Protein AF-A0A6I3XQL4-F1 (afdb_monomer)

Solvent-accessible surface area (backbone atoms only — not comparable to full-atom values): 12623 Å² total; per-residue (Å²): 139,87,77,83,81,76,50,84,69,64,62,73,63,59,61,72,74,50,86,82,56,72,42,80,50,68,71,31,51,49,59,88,90,66,66,39,72,20,31,38,37,39,41,63,82,77,85,83,82,81,72,62,58,40,99,85,70,44,75,46,82,49,71,68,51,50,53,52,56,51,61,72,69,52,60,50,77,43,81,37,59,60,90,55,63,87,55,52,68,69,54,52,48,55,60,58,61,47,51,61,57,54,56,47,53,56,48,36,41,39,28,63,90,84,42,67,28,52,63,74,63,75,70,86,48,67,69,60,48,52,52,51,51,50,51,50,49,53,51,51,53,52,33,38,40,46,13,41,12,38,44,71,70,68,57,77,66,73,71,72,94,55,100,75,50,61,72,83,61,52,52,52,57,46,19,53,50,49,72,73,39,90,85,52,80,82,78,46,73,67,28,48,52,47,19,51,52,52,53,52,48,56,56,47,57,64,66,74,74,109

pLDDT: mean 78.61, std 14.63, range [26.39, 94.81]

InterPro domains:
  IPR002559 Transposase IS4-like domain [PF01609] (55-138)
  IPR012337 Ribonuclease H-like superfamily [SSF53098] (31-207)

Secondary structure (DSSP, 8-state):
----------HHHHHHT--SS-EEEEEEEE-SSSPEEEEEEEE-PPP-----B-TTSSBP--HHHHHHHHHHHSPEEEEE-GGGTTS-HHHHHHHHHTHHHHHHHHHHHH-SSSS--GGGG----HHHHHHHHHHHHHHHHHHHHHHHHHHHTT-----SSSTT------HHHHHHHHHH-TTPPPPPHHHHHHHHHHHHHHHHHHHS--

Organism: NCBI:txid321982

Nearest PDB structures (foldseek):
  3luq-assembly2_A  TM=5.206E-01  e=2.396E+00  Geobacter sulfurreducens PCA
  8isj-assembly1_A  TM=2.003E-01  e=3.289E-01  Arabidopsis thaliana

Foldseek 3Di:
DDDPDQDDDDVVVVQVPPLDAWDWDAWYFDDDPDTDIWTKIKAFDDDPPDADADPVRHGDPDPVRVVVVVVNRRIDIDTHHVVCVVPDSVLVVVVVVCVVVVVVLVVQCCDDPQHVVLVVVPDPDPVVNVVSVVVRVVVQVVLQLQLQLQVVVVQADADDPDPPRHRPDDSNSSSSCLVVDPPGDDRDPVSSVVSVVVVVVVVVVNVPVD

Mean predicted aligned error: 11.12 Å

Structure (mmCIF, N/CA/C/O backbone):
data_AF-A0A6I3XQL4-F1
#
_entry.id   AF-A0A6I3XQL4-F1
#
loop_
_atom_site.group_PDB
_atom_site.id
_atom_site.type_symbol
_atom_site.label_atom_id
_atom_site.label_alt_id
_atom_site.label_comp_id
_atom_site.label_asym_id
_atom_site.label_entity_id
_atom_site.label_seq_id
_atom_site.pdbx_PDB_ins_code
_atom_site.Cartn_x
_atom_site.Cartn_y
_atom_site.Cartn_z
_atom_site.occupancy
_atom_site.B_iso_or_equiv
_atom_site.auth_seq_id
_atom_site.auth_comp_id
_atom_site.auth_asym_id
_atom_site.auth_atom_id
_atom_site.pdbx_PDB_model_num
ATOM 1 N N . MET A 1 1 ? -39.502 11.498 22.143 1.00 26.39 1 MET A N 1
ATOM 2 C CA . MET A 1 1 ? -39.232 10.050 21.986 1.00 26.39 1 MET A CA 1
ATOM 3 C C . MET A 1 1 ? -37.928 9.722 22.713 1.00 26.39 1 MET A C 1
ATOM 5 O O . MET A 1 1 ? -36.878 10.010 22.152 1.00 26.39 1 MET A O 1
ATOM 9 N N . PRO A 1 2 ? -37.935 9.278 23.983 1.00 34.62 2 PRO A N 1
ATOM 10 C CA . PRO A 1 2 ? -36.707 9.263 24.769 1.00 34.62 2 PRO A CA 1
ATOM 11 C C . PRO A 1 2 ? -35.922 7.941 24.655 1.00 34.62 2 PRO A C 1
ATOM 13 O O . PRO A 1 2 ? -36.487 6.851 24.684 1.00 34.62 2 PRO A O 1
ATOM 16 N N . THR A 1 3 ? -34.591 8.079 24.688 1.00 38.50 3 THR A N 1
ATOM 17 C CA . THR A 1 3 ? -33.630 7.211 25.404 1.00 38.50 3 THR A CA 1
ATOM 18 C C . THR A 1 3 ? -33.238 5.835 24.837 1.00 38.50 3 THR A C 1
ATOM 20 O O . THR A 1 3 ? -33.538 4.809 25.439 1.00 38.50 3 THR A O 1
ATOM 23 N N . GLU A 1 4 ? -32.343 5.799 23.841 1.00 39.41 4 GLU A N 1
ATOM 24 C CA . GLU A 1 4 ? -31.222 4.843 23.922 1.00 39.41 4 GLU A CA 1
ATOM 25 C C . GLU A 1 4 ? -30.095 5.509 24.723 1.00 39.41 4 GLU A C 1
ATOM 27 O O . GLU A 1 4 ? -29.518 6.514 24.311 1.00 39.41 4 GLU A O 1
ATOM 32 N N . ARG A 1 5 ? -29.821 4.998 25.930 1.00 40.06 5 ARG A N 1
ATOM 33 C CA . ARG A 1 5 ? -28.790 5.541 26.827 1.00 40.06 5 ARG A CA 1
ATOM 34 C C . ARG A 1 5 ? -27.411 5.478 26.164 1.00 40.06 5 ARG A C 1
ATOM 36 O O . ARG A 1 5 ? -26.782 4.421 26.150 1.00 40.06 5 ARG A O 1
ATOM 43 N N . GLN A 1 6 ? -26.912 6.637 25.748 1.00 47.16 6 GLN A N 1
ATOM 44 C CA . GLN A 1 6 ? -25.507 6.897 25.450 1.00 47.16 6 GLN A CA 1
ATOM 45 C C . GLN A 1 6 ? -24.668 6.554 26.696 1.00 47.16 6 GLN A C 1
ATOM 47 O O . GLN A 1 6 ? -24.677 7.269 27.699 1.00 47.16 6 GLN A O 1
ATOM 52 N N . ARG A 1 7 ? -24.004 5.394 26.700 1.00 51.56 7 ARG A N 1
ATOM 53 C CA . ARG A 1 7 ? -23.194 4.915 27.833 1.00 51.56 7 ARG A CA 1
ATOM 54 C C . ARG A 1 7 ? -21.751 4.713 27.400 1.00 51.56 7 ARG A C 1
ATOM 56 O O . ARG A 1 7 ? -21.477 4.039 26.412 1.00 51.56 7 ARG A O 1
ATOM 63 N N . LEU A 1 8 ? -20.822 5.186 28.227 1.00 51.84 8 LEU A N 1
ATOM 64 C CA . LEU A 1 8 ? -19.444 4.702 28.223 1.00 51.84 8 LEU A CA 1
ATOM 65 C C . LEU A 1 8 ? -19.451 3.226 28.643 1.00 51.84 8 LEU A C 1
ATOM 67 O O . LEU A 1 8 ? -19.652 2.895 29.813 1.00 51.84 8 LEU A O 1
ATOM 71 N N . VAL A 1 9 ? -19.256 2.322 27.685 1.00 59.62 9 VAL A N 1
ATOM 72 C CA . VAL A 1 9 ? -19.200 0.880 27.947 1.00 59.62 9 VAL A CA 1
ATOM 73 C C . VAL A 1 9 ? -17.747 0.418 27.978 1.00 59.62 9 VAL A C 1
ATOM 75 O O . VAL A 1 9 ? -16.938 0.765 27.121 1.00 59.62 9 VAL A O 1
ATOM 78 N N . ARG A 1 10 ? -17.396 -0.403 28.976 1.00 59.16 10 ARG A N 1
ATOM 79 C CA . ARG A 1 10 ? -16.076 -1.043 29.043 1.00 59.16 10 ARG A CA 1
ATOM 80 C C . ARG A 1 10 ? -15.955 -2.018 27.867 1.00 59.16 10 ARG A C 1
ATOM 82 O O . ARG A 1 10 ? -16.672 -3.017 27.843 1.00 59.16 10 ARG A O 1
ATOM 89 N N . LEU A 1 11 ? -15.043 -1.749 26.929 1.00 58.53 11 LEU A N 1
ATOM 90 C CA . LEU A 1 11 ? -14.886 -2.506 25.674 1.00 58.53 11 LEU A CA 1
ATOM 91 C C . LEU A 1 11 ? -14.766 -4.025 25.898 1.00 58.53 11 LEU A C 1
ATOM 93 O O . LEU A 1 11 ? -15.355 -4.809 25.161 1.00 58.53 11 LEU A O 1
ATOM 97 N N . GLN A 1 12 ? -14.112 -4.445 26.987 1.00 57.00 12 GLN A N 1
ATOM 98 C CA . GLN A 1 12 ? -14.004 -5.856 27.386 1.00 57.00 12 GLN A CA 1
ATOM 99 C C . GLN A 1 12 ? -15.367 -6.559 27.545 1.00 57.00 12 GLN A C 1
ATOM 101 O O . GLN A 1 12 ? -15.493 -7.726 27.187 1.00 57.00 12 GLN A O 1
ATOM 106 N N . LYS A 1 13 ? -16.409 -5.866 28.028 1.00 56.41 13 LYS A N 1
ATOM 107 C CA . LYS A 1 13 ? -17.756 -6.449 28.184 1.00 56.41 13 LYS A CA 1
ATOM 108 C C . LYS A 1 13 ? -18.491 -6.613 26.847 1.00 56.41 13 LYS A C 1
ATOM 110 O O . LYS A 1 13 ? -19.305 -7.522 26.723 1.00 56.41 13 LYS A O 1
ATOM 115 N N . LEU A 1 14 ? -18.208 -5.756 25.861 1.00 57.75 14 LEU A N 1
ATOM 116 C CA . LEU A 1 14 ? -18.804 -5.821 24.518 1.00 57.75 14 LEU A CA 1
ATOM 117 C C . LEU A 1 14 ? -18.232 -6.989 23.709 1.00 57.75 14 LEU A C 1
ATOM 119 O O . LEU A 1 14 ? -18.986 -7.739 23.092 1.00 57.75 14 LEU A O 1
ATOM 123 N N . VAL A 1 15 ? -16.912 -7.188 23.772 1.00 56.44 15 VAL A N 1
ATOM 124 C CA . VAL A 1 15 ? -16.225 -8.264 23.037 1.00 56.44 15 VAL A CA 1
ATOM 125 C C . VAL A 1 15 ? -16.648 -9.656 23.524 1.00 56.44 15 VAL A C 1
ATOM 127 O O . VAL A 1 15 ? -16.827 -10.559 22.710 1.00 56.44 15 VAL A O 1
ATOM 130 N N . LEU A 1 16 ? -16.897 -9.828 24.828 1.00 52.69 16 LEU A N 1
ATOM 131 C CA . LEU A 1 16 ? -17.291 -11.122 25.401 1.00 52.69 16 LEU A CA 1
ATOM 132 C C . LEU A 1 16 ? -18.705 -11.586 25.003 1.00 52.69 16 LEU A C 1
ATOM 134 O O . LEU A 1 16 ? -18.987 -12.781 25.031 1.00 52.69 16 LEU A O 1
ATOM 138 N N . LYS A 1 17 ? -19.598 -10.667 24.612 1.00 51.50 17 LYS A N 1
ATOM 139 C CA . LYS A 1 17 ? -21.027 -10.964 24.391 1.00 51.50 17 LYS A CA 1
ATOM 140 C C . LYS A 1 17 ? -21.377 -11.375 22.954 1.00 51.50 17 LYS A C 1
ATOM 142 O O . LYS A 1 17 ? -22.486 -11.835 22.710 1.00 51.50 17 LYS A O 1
ATOM 147 N N . SER A 1 18 ? -20.470 -11.206 21.989 1.00 51.44 18 SER A N 1
ATOM 148 C CA . SER A 1 18 ? -20.759 -11.362 20.549 1.00 51.44 18 SER A CA 1
ATOM 149 C C . SER A 1 18 ? -19.721 -12.225 19.823 1.00 51.44 18 SER A C 1
ATOM 151 O O . SER A 1 18 ? -19.207 -11.876 18.766 1.00 51.44 18 SER A O 1
ATOM 153 N N . TYR A 1 19 ? -19.417 -13.402 20.372 1.00 52.50 19 TYR A N 1
ATOM 154 C CA . TYR A 1 19 ? -18.396 -14.310 19.827 1.00 52.50 19 TYR A CA 1
ATOM 155 C C . TYR A 1 19 ? -18.757 -15.017 18.505 1.00 52.50 19 TYR A C 1
ATOM 157 O O . TYR A 1 19 ? -17.910 -15.743 17.975 1.00 52.50 19 TYR A O 1
ATOM 165 N N . ARG A 1 20 ? -19.983 -14.857 17.980 1.00 50.88 20 ARG A N 1
ATOM 166 C CA . ARG A 1 20 ? -20.510 -15.719 16.903 1.00 50.88 20 ARG A CA 1
ATOM 167 C C . ARG A 1 20 ? -20.807 -15.035 15.561 1.00 50.88 20 ARG A C 1
ATOM 169 O O . ARG A 1 20 ? -20.868 -15.750 14.566 1.00 50.88 20 ARG A O 1
ATOM 176 N N . LYS A 1 21 ? -20.967 -13.706 15.478 1.00 54.91 21 LYS A N 1
ATOM 177 C CA . LYS A 1 21 ? -21.271 -13.019 14.202 1.00 54.91 21 LYS A CA 1
ATOM 178 C C . LYS A 1 21 ? -20.968 -11.519 14.269 1.00 54.91 21 LYS A C 1
ATOM 180 O O . LYS A 1 21 ? -20.949 -10.961 15.363 1.00 54.91 21 LYS A O 1
ATOM 185 N N . SER A 1 22 ? -20.748 -10.889 13.111 1.00 58.25 22 SER A N 1
ATOM 186 C CA . SER A 1 22 ? -20.598 -9.435 12.986 1.00 58.25 22 SER A CA 1
ATOM 187 C C . SER A 1 22 ? -21.779 -8.726 13.646 1.00 58.25 22 SER A C 1
ATOM 189 O O . SER A 1 22 ? -22.929 -8.983 13.287 1.00 58.25 22 SER A O 1
ATOM 191 N N . ALA A 1 23 ? -21.496 -7.859 14.612 1.00 62.94 23 ALA A N 1
ATOM 192 C CA . ALA A 1 23 ? -22.508 -7.147 15.379 1.00 62.94 23 ALA A CA 1
ATOM 193 C C . ALA A 1 23 ? -22.299 -5.642 15.218 1.00 62.94 23 ALA A C 1
ATOM 195 O O . ALA A 1 23 ? -21.184 -5.127 15.343 1.00 62.94 23 ALA A O 1
ATOM 196 N N . ARG A 1 24 ? -23.391 -4.942 14.915 1.00 59.81 24 ARG A N 1
ATOM 197 C CA . ARG A 1 24 ? -23.442 -3.483 14.949 1.00 59.81 24 ARG A CA 1
ATOM 198 C C . ARG A 1 24 ? -23.898 -3.094 16.336 1.00 59.81 24 ARG A C 1
ATOM 200 O O . ARG A 1 24 ? -24.959 -3.531 16.773 1.00 59.81 24 ARG A O 1
ATOM 207 N N . PHE A 1 25 ? -23.103 -2.280 17.001 1.00 64.12 25 PHE A N 1
ATOM 208 C CA . PHE A 1 25 ? -23.555 -1.595 18.192 1.00 64.12 25 PHE A CA 1
ATOM 209 C C . PHE A 1 25 ? -23.948 -0.160 17.793 1.00 64.12 25 PHE A C 1
ATOM 211 O O . PHE A 1 25 ? -23.498 0.330 16.753 1.00 64.12 25 PHE A O 1
ATOM 218 N N . GLY A 1 26 ? -24.836 0.470 18.568 1.00 69.56 26 GLY A N 1
ATOM 219 C CA . GLY A 1 26 ? -25.320 1.835 18.333 1.00 69.56 26 GLY A CA 1
ATOM 220 C C . GLY A 1 26 ? -24.235 2.918 18.446 1.00 69.56 26 GLY A C 1
ATOM 221 O O . GLY A 1 26 ? -23.050 2.674 18.209 1.00 69.56 26 GLY A O 1
ATOM 222 N N . LEU A 1 27 ? -24.644 4.136 18.799 1.00 70.44 27 LEU A N 1
ATOM 223 C CA . LEU A 1 27 ? -23.728 5.254 19.041 1.00 70.44 27 LEU A CA 1
ATOM 224 C C . LEU A 1 27 ? -23.094 5.149 20.437 1.00 70.44 27 LEU A C 1
ATOM 226 O O . LEU A 1 27 ? -23.772 4.861 21.426 1.00 70.44 27 LEU A O 1
ATOM 230 N N . PHE A 1 28 ? -21.786 5.384 20.512 1.00 76.44 28 PHE A N 1
ATOM 231 C CA . PHE A 1 28 ? -20.986 5.370 21.735 1.00 76.44 28 PHE A CA 1
ATOM 232 C C . PHE A 1 28 ? -20.076 6.588 21.795 1.00 76.44 28 PHE A C 1
ATOM 234 O O . PHE A 1 28 ? -19.676 7.130 20.773 1.00 76.44 28 PHE A O 1
ATOM 241 N N . PHE A 1 29 ? -19.656 6.934 23.009 1.00 74.12 29 PHE A N 1
ATOM 242 C CA . PHE A 1 29 ? -18.579 7.889 23.216 1.00 74.12 29 PHE A CA 1
ATOM 243 C C . PHE A 1 29 ? -17.227 7.176 23.266 1.00 74.12 29 PHE A C 1
ATOM 245 O O . PHE A 1 29 ? -16.990 6.287 24.096 1.00 74.12 29 PHE A O 1
ATOM 252 N N . HIS A 1 30 ? -16.328 7.583 22.378 1.00 65.19 30 HIS A N 1
ATOM 253 C CA . HIS A 1 30 ? -14.913 7.260 22.421 1.00 65.19 30 HIS A CA 1
ATOM 254 C C . HIS A 1 30 ? -14.231 8.288 23.333 1.00 65.19 30 HIS A C 1
ATOM 256 O O . HIS A 1 30 ? -14.268 9.472 23.032 1.00 65.19 30 HIS A O 1
ATOM 262 N N . VAL A 1 31 ? -13.593 7.833 24.420 1.00 71.62 31 VAL A N 1
ATOM 263 C CA . VAL A 1 31 ? -12.875 8.650 25.431 1.00 71.62 31 VAL A CA 1
ATOM 264 C C . VAL A 1 31 ? -13.772 9.282 26.516 1.00 71.62 31 VAL A C 1
ATOM 266 O O . VAL A 1 31 ? -14.898 9.694 26.274 1.00 71.62 31 VAL A O 1
ATOM 269 N N . ARG A 1 32 ? -13.270 9.295 27.766 1.00 72.69 32 ARG A N 1
ATOM 270 C CA . ARG A 1 32 ? -13.986 9.820 28.949 1.00 72.69 32 ARG A CA 1
ATOM 271 C C . ARG A 1 32 ? -13.862 11.335 29.122 1.00 72.69 32 ARG A C 1
ATOM 273 O O . ARG A 1 32 ? -14.805 11.953 29.588 1.00 72.69 32 ARG A O 1
ATOM 280 N N . SER A 1 33 ? -12.690 11.894 28.827 1.00 73.88 33 SER A N 1
ATOM 281 C CA . SER A 1 33 ? -12.365 13.307 29.058 1.00 73.88 33 SER A CA 1
ATOM 282 C C . SER A 1 33 ? -12.843 14.227 27.934 1.00 73.88 33 SER A C 1
ATOM 284 O O . SER A 1 33 ? -13.267 15.339 28.213 1.00 73.88 33 SER A O 1
ATOM 286 N N . ASN A 1 34 ? -12.794 13.760 26.685 1.00 76.12 34 ASN A N 1
ATOM 287 C CA . ASN A 1 34 ? -13.323 14.455 25.515 1.00 76.12 34 ASN A CA 1
ATOM 288 C C . ASN A 1 34 ? -14.140 13.456 24.680 1.00 76.12 34 ASN A C 1
ATOM 290 O O . ASN A 1 34 ? -13.553 12.741 23.864 1.00 76.12 34 ASN A O 1
ATOM 294 N N . PRO A 1 35 ? -15.443 13.302 24.965 1.00 79.06 35 PRO A N 1
ATOM 295 C CA . PRO A 1 35 ? -16.265 12.281 24.337 1.00 79.06 35 PRO A CA 1
ATOM 296 C C . PRO A 1 35 ? -16.448 12.582 22.849 1.00 79.06 35 PRO A C 1
ATOM 298 O O . PRO A 1 35 ? -17.044 13.585 22.472 1.00 79.06 35 PRO A O 1
ATOM 301 N N . VAL A 1 36 ? -15.945 11.684 22.005 1.00 81.88 36 VAL A N 1
ATOM 302 C CA . VAL A 1 36 ? -16.155 11.733 20.555 1.00 81.88 36 VAL A CA 1
ATOM 303 C C . VAL A 1 36 ? -17.204 10.700 20.182 1.00 81.88 36 VAL A C 1
ATOM 305 O O . VAL A 1 36 ? -17.038 9.516 20.486 1.00 81.88 36 VAL A O 1
ATOM 308 N N . ASP A 1 37 ? -18.268 11.133 19.511 1.00 82.81 37 ASP A N 1
ATOM 309 C CA . ASP A 1 37 ? -19.284 10.225 18.990 1.00 82.81 37 ASP A CA 1
ATOM 310 C C . ASP A 1 37 ? -18.673 9.253 17.985 1.00 82.81 37 ASP A C 1
ATOM 312 O O . ASP A 1 37 ? -18.008 9.641 17.022 1.00 82.81 37 ASP A O 1
ATOM 316 N N . CYS A 1 38 ? -18.904 7.964 18.199 1.00 85.25 38 CYS A N 1
ATOM 317 C CA . CYS A 1 38 ? -18.492 6.924 17.280 1.00 85.25 38 CYS A CA 1
ATOM 318 C C . CYS A 1 38 ? -19.499 5.780 17.250 1.00 85.25 38 CYS A C 1
ATOM 320 O O . CYS A 1 38 ? -20.190 5.463 18.218 1.00 85.25 38 CYS A O 1
ATOM 322 N N . ARG A 1 39 ? -19.559 5.110 16.108 1.00 84.31 39 ARG A N 1
ATOM 323 C CA . ARG A 1 39 ? -20.276 3.852 15.957 1.00 84.31 39 ARG A CA 1
ATOM 324 C C . ARG A 1 39 ? -19.304 2.702 16.173 1.00 84.31 39 ARG A C 1
ATOM 326 O O . ARG A 1 39 ? -18.202 2.713 15.625 1.00 84.31 39 ARG A O 1
ATOM 333 N N . LEU A 1 40 ? -19.717 1.691 16.935 1.00 86.06 40 LEU A N 1
ATOM 334 C CA . LEU A 1 40 ? -18.898 0.503 17.169 1.00 86.06 40 LEU A CA 1
ATOM 335 C C . LEU A 1 40 ? -19.322 -0.653 16.256 1.00 86.06 40 LEU A C 1
ATOM 337 O O . LEU A 1 40 ? -20.478 -1.083 16.249 1.00 86.06 40 LEU A O 1
ATOM 341 N N . VAL A 1 41 ? -18.358 -1.193 15.514 1.00 85.06 41 VAL A N 1
ATOM 342 C CA . VAL A 1 41 ? -18.537 -2.368 14.653 1.00 85.06 41 VAL A CA 1
ATOM 343 C C . VAL A 1 41 ? -17.646 -3.491 15.160 1.00 85.06 41 VAL A C 1
ATOM 345 O O . VAL A 1 41 ? -16.431 -3.325 15.255 1.00 85.06 41 VAL A O 1
ATOM 348 N N . LEU A 1 42 ? -18.240 -4.640 15.483 1.00 85.25 42 LEU A N 1
ATOM 349 C CA . LEU A 1 42 ? -17.501 -5.840 15.865 1.00 85.25 42 LEU A CA 1
ATOM 350 C C . LEU A 1 42 ? -17.508 -6.846 14.723 1.00 85.25 42 LEU A C 1
ATOM 352 O O . LEU A 1 42 ? -18.564 -7.200 14.197 1.00 85.25 42 LEU A O 1
ATOM 356 N N . TYR A 1 43 ? -16.325 -7.346 14.391 1.00 83.88 43 TYR A N 1
ATOM 357 C CA . TYR A 1 43 ? -16.112 -8.337 13.352 1.00 83.88 43 TYR A CA 1
ATOM 358 C C . TYR A 1 43 ? -15.208 -9.459 13.837 1.00 83.88 43 TYR A C 1
ATOM 360 O O . TYR A 1 43 ? -14.172 -9.221 14.452 1.00 83.88 43 TYR A O 1
ATOM 368 N N . LYS A 1 44 ? -15.557 -10.696 13.494 1.00 83.69 44 LYS A N 1
ATOM 369 C CA . LYS A 1 44 ? -14.678 -11.846 13.679 1.00 83.69 44 LYS A CA 1
ATOM 370 C C . LYS A 1 44 ? -14.585 -12.615 12.374 1.00 83.69 44 LYS A C 1
ATOM 372 O O . LYS A 1 44 ? -15.576 -13.176 11.910 1.00 83.69 44 LYS A O 1
ATOM 377 N N . SER A 1 45 ? -13.389 -12.642 11.794 1.00 78.81 45 SER A N 1
ATOM 378 C CA . SER A 1 45 ? -13.146 -13.424 10.585 1.00 78.81 45 SER A CA 1
ATOM 379 C C . SER A 1 45 ? -13.194 -14.928 10.876 1.00 78.81 45 SER A C 1
ATOM 381 O O . SER A 1 45 ? -12.900 -15.376 11.989 1.00 78.81 45 SER A O 1
ATOM 383 N N . LYS A 1 46 ? -13.574 -15.721 9.869 1.00 82.94 46 LYS A N 1
ATOM 384 C CA . LYS A 1 46 ? -13.449 -17.181 9.939 1.00 82.94 46 LYS A CA 1
ATOM 385 C C . LYS A 1 46 ? -11.967 -17.557 9.991 1.00 82.94 46 LYS A C 1
ATOM 387 O O . LYS A 1 46 ? -11.147 -16.946 9.305 1.00 82.94 46 LYS A O 1
ATOM 392 N N . SER A 1 47 ? -11.635 -18.586 10.771 1.00 80.75 47 SER A N 1
ATOM 393 C CA . SER A 1 47 ? -10.275 -19.128 10.786 1.00 80.75 47 SER A CA 1
ATOM 394 C C . SER A 1 47 ? -9.881 -19.580 9.380 1.00 80.75 47 SER A C 1
ATOM 396 O O . SER A 1 47 ? -10.624 -20.311 8.730 1.00 80.75 47 SER A O 1
ATOM 398 N N . LYS A 1 48 ? -8.704 -19.147 8.918 1.00 80.56 48 LYS A N 1
ATOM 399 C CA . LYS A 1 48 ? -8.138 -19.545 7.619 1.00 80.56 48 LYS A CA 1
ATOM 400 C C . LYS A 1 48 ? -7.283 -20.818 7.703 1.00 80.56 48 LYS A C 1
ATOM 402 O O . LYS A 1 48 ? -6.647 -21.165 6.717 1.00 80.56 48 LYS A O 1
ATOM 407 N N . GLY A 1 49 ? -7.187 -21.453 8.878 1.00 83.38 49 GLY A N 1
ATOM 408 C CA . GLY A 1 49 ? -6.385 -22.669 9.091 1.00 83.38 49 GLY A CA 1
ATOM 409 C C . GLY A 1 49 ? -4.875 -22.500 8.872 1.00 83.38 49 GLY A C 1
ATOM 410 O O . GLY A 1 49 ? -4.157 -23.480 8.716 1.00 83.38 49 GLY A O 1
ATOM 411 N N . ARG A 1 50 ? -4.372 -21.260 8.820 1.00 83.56 50 ARG A N 1
ATOM 412 C CA . ARG A 1 50 ? -2.954 -20.978 8.565 1.00 83.56 50 ARG A CA 1
ATOM 413 C C . ARG A 1 50 ? -2.151 -21.159 9.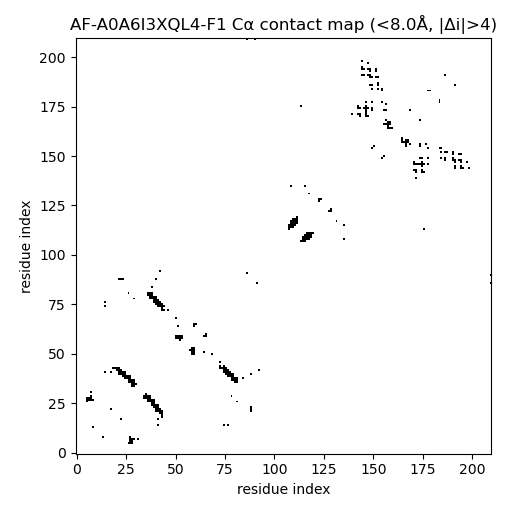847 1.00 83.56 50 ARG A C 1
ATOM 415 O O . ARG A 1 50 ? -2.409 -20.474 10.834 1.00 83.56 50 ARG A O 1
ATOM 422 N N . HIS A 1 51 ? -1.130 -22.004 9.792 1.00 84.12 51 HIS A N 1
ATOM 423 C CA . HIS A 1 51 ? -0.197 -22.218 10.892 1.00 84.12 51 HIS A CA 1
ATOM 424 C C . HIS A 1 51 ? 1.240 -22.035 10.413 1.00 84.12 51 HIS A C 1
ATOM 426 O O . HIS A 1 51 ? 1.601 -22.440 9.312 1.00 84.12 51 HIS A O 1
ATOM 432 N N . CYS A 1 52 ? 2.067 -21.407 11.248 1.00 85.12 52 CYS A N 1
ATOM 433 C CA . CYS A 1 52 ? 3.507 -21.386 11.030 1.00 85.12 52 CYS A CA 1
ATOM 434 C C . CYS A 1 52 ? 4.052 -22.769 11.395 1.00 85.12 52 CYS A C 1
ATOM 436 O O . CYS A 1 52 ? 3.943 -23.170 12.556 1.00 85.12 52 CYS A O 1
ATOM 438 N N . LEU A 1 53 ? 4.589 -23.494 10.416 1.00 89.88 53 LEU A N 1
ATOM 439 C CA . LEU A 1 53 ? 5.168 -24.821 10.611 1.00 89.88 53 LEU A CA 1
ATOM 440 C C . LEU A 1 53 ? 6.696 -24.734 10.710 1.00 89.88 53 LEU A C 1
ATOM 442 O O . LEU A 1 53 ? 7.329 -23.873 10.099 1.00 89.88 53 LEU A O 1
ATOM 446 N N . THR A 1 54 ? 7.291 -25.622 11.498 1.00 90.12 54 THR A N 1
ATOM 447 C CA . THR A 1 54 ? 8.737 -25.855 11.538 1.00 90.12 54 THR A CA 1
ATOM 448 C C . THR A 1 54 ? 9.178 -26.643 10.304 1.00 90.12 54 THR A C 1
ATOM 450 O O . THR A 1 54 ? 8.356 -27.198 9.578 1.00 90.12 54 THR A O 1
ATOM 453 N N . LYS A 1 55 ? 10.496 -26.768 10.088 1.00 88.25 55 LYS A N 1
ATOM 454 C CA . LYS A 1 55 ? 11.048 -27.635 9.029 1.00 88.25 55 LYS A CA 1
ATOM 455 C C . LYS A 1 55 ? 10.583 -29.097 9.141 1.00 88.25 55 LYS A C 1
ATOM 457 O O . LYS A 1 55 ? 10.514 -29.785 8.137 1.00 88.25 55 LYS A O 1
ATOM 462 N N . SER A 1 56 ? 10.235 -29.546 10.349 1.00 89.38 56 SER A N 1
ATOM 463 C CA . SER A 1 56 ? 9.674 -30.872 10.633 1.00 89.38 56 SER A CA 1
ATOM 464 C C . SER A 1 56 ? 8.147 -30.963 10.469 1.00 89.38 56 SER A C 1
ATOM 466 O O . SER A 1 56 ? 7.551 -31.959 10.867 1.00 89.38 56 SER A O 1
ATOM 468 N N . GLY A 1 57 ? 7.491 -29.922 9.941 1.00 88.00 57 GLY A N 1
ATOM 469 C CA . GLY A 1 57 ? 6.042 -29.896 9.708 1.00 88.00 57 GLY A CA 1
ATOM 470 C C . GLY A 1 57 ? 5.188 -29.670 10.959 1.00 88.00 57 GLY A C 1
ATOM 471 O O . GLY A 1 57 ? 3.964 -29.690 10.873 1.00 88.00 57 GLY A O 1
ATOM 472 N N . GLN A 1 58 ? 5.800 -29.427 12.120 1.00 90.50 58 GLN A N 1
ATOM 473 C CA . GLN A 1 58 ? 5.087 -29.235 13.386 1.00 90.50 58 GLN A CA 1
ATOM 474 C C . GLN A 1 58 ? 4.746 -27.757 13.627 1.00 90.50 58 GLN A C 1
ATOM 476 O O . GLN A 1 58 ? 5.492 -26.879 13.192 1.00 90.50 58 GLN A O 1
ATOM 481 N N . PRO A 1 59 ? 3.668 -27.421 14.358 1.00 88.44 59 PRO A N 1
ATOM 482 C CA . PRO A 1 59 ? 3.348 -26.030 14.671 1.00 88.44 59 PRO A CA 1
ATOM 483 C C . PRO A 1 59 ? 4.463 -25.337 15.469 1.00 88.44 59 PRO A C 1
ATOM 485 O O . PRO A 1 59 ? 4.866 -25.791 16.543 1.00 88.44 59 PRO A O 1
ATOM 488 N N . ALA A 1 60 ? 4.932 -24.188 14.984 1.00 90.88 60 ALA A N 1
ATOM 489 C CA . ALA A 1 60 ? 5.996 -23.422 15.619 1.00 90.88 60 ALA A CA 1
ATOM 490 C C . ALA A 1 60 ? 5.576 -22.925 17.014 1.00 90.88 60 ALA A C 1
ATOM 492 O O . ALA A 1 60 ? 4.606 -22.177 17.169 1.00 90.88 60 ALA A O 1
ATOM 493 N N . ARG A 1 61 ? 6.351 -23.296 18.043 1.00 90.69 61 ARG A N 1
ATOM 494 C CA . ARG A 1 61 ? 6.058 -23.001 19.462 1.00 90.69 61 ARG A CA 1
ATOM 495 C C . ARG A 1 61 ? 6.674 -21.698 19.979 1.00 90.69 61 ARG A C 1
ATOM 497 O O . ARG A 1 61 ? 6.437 -21.347 21.135 1.00 90.69 61 ARG A O 1
ATOM 504 N N . ALA A 1 62 ? 7.427 -20.982 19.142 1.00 92.50 62 ALA A N 1
ATOM 505 C CA . ALA A 1 62 ? 8.067 -19.720 19.501 1.00 92.50 62 ALA A CA 1
ATOM 506 C C . ALA A 1 62 ? 7.051 -18.690 20.029 1.00 92.50 62 ALA A C 1
ATOM 508 O O . ALA A 1 62 ? 5.918 -18.607 19.546 1.00 92.50 62 ALA A O 1
ATOM 509 N N . ARG A 1 63 ? 7.472 -17.855 20.989 1.00 92.38 63 ARG A N 1
ATOM 510 C CA . ARG A 1 63 ? 6.612 -16.830 21.611 1.00 92.38 63 ARG A CA 1
ATOM 511 C C . ARG A 1 63 ? 5.964 -15.908 20.574 1.00 92.38 63 ARG A C 1
ATOM 513 O O . ARG A 1 63 ? 4.766 -15.653 20.655 1.00 92.38 63 ARG A O 1
ATOM 520 N N . HIS A 1 64 ? 6.731 -15.455 19.580 1.00 90.06 64 HIS A N 1
ATOM 521 C CA . HIS A 1 64 ? 6.218 -14.613 18.495 1.00 90.06 64 HIS A CA 1
ATOM 522 C C . HIS A 1 64 ? 5.166 -15.329 17.636 1.00 90.06 64 HIS A C 1
ATOM 524 O O . HIS A 1 64 ? 4.152 -14.718 17.311 1.00 90.06 64 HIS A O 1
ATOM 530 N N . SER A 1 65 ? 5.356 -16.622 17.342 1.00 88.75 65 SER A N 1
ATOM 531 C CA . SER A 1 65 ? 4.379 -17.445 16.607 1.00 88.75 65 SER A CA 1
ATOM 532 C C . SER A 1 65 ? 3.052 -17.530 17.364 1.00 88.75 65 SER A C 1
ATOM 534 O O . SER A 1 65 ? 2.003 -17.180 16.824 1.00 88.75 65 SER A O 1
ATOM 536 N N . LYS A 1 66 ? 3.103 -17.886 18.656 1.00 89.50 66 LYS A N 1
ATOM 537 C CA . LYS A 1 66 ? 1.910 -17.964 19.515 1.00 89.50 66 LYS A CA 1
ATOM 538 C C . LYS A 1 66 ? 1.194 -16.617 19.636 1.00 89.50 66 LYS A C 1
ATOM 540 O O . LYS A 1 66 ? -0.021 -16.564 19.470 1.00 89.50 66 LYS A O 1
ATOM 545 N N . LYS A 1 67 ? 1.940 -15.531 19.879 1.00 88.56 67 LYS A N 1
ATOM 546 C CA . LYS A 1 67 ? 1.382 -14.171 19.972 1.00 88.56 67 LYS A CA 1
ATOM 547 C C . LYS A 1 67 ? 0.680 -13.767 18.675 1.00 88.56 67 LYS A C 1
ATOM 549 O O . LYS A 1 67 ? -0.434 -13.262 18.725 1.00 88.56 67 LYS A O 1
ATOM 554 N N . ASN A 1 68 ? 1.313 -14.006 17.526 1.00 86.25 68 ASN A N 1
ATOM 555 C CA . ASN A 1 68 ? 0.727 -13.661 16.234 1.00 86.25 68 ASN A CA 1
ATOM 556 C C . ASN A 1 68 ? -0.517 -14.513 15.941 1.00 86.25 68 ASN A C 1
ATOM 558 O O . ASN A 1 68 ? -1.535 -13.980 15.520 1.00 86.25 68 ASN A O 1
ATOM 562 N N . SER A 1 69 ? -0.475 -15.816 16.240 1.00 85.38 69 SER A N 1
ATOM 563 C CA . SER A 1 69 ? -1.636 -16.700 16.096 1.00 85.38 69 SER A CA 1
ATOM 564 C C . SER A 1 69 ? -2.822 -16.243 16.947 1.00 85.38 69 SER A C 1
ATOM 566 O O . SER A 1 69 ? -3.946 -16.266 16.456 1.00 85.38 69 SER A O 1
ATOM 568 N N . ALA A 1 70 ? -2.590 -15.828 18.196 1.00 84.19 70 ALA A N 1
ATOM 569 C CA . ALA A 1 70 ? -3.647 -15.302 19.056 1.00 84.19 70 ALA A CA 1
ATOM 570 C C . ALA A 1 70 ? -4.239 -14.007 18.478 1.00 84.19 70 ALA A C 1
ATOM 572 O O . ALA A 1 70 ? -5.449 -13.932 18.281 1.00 84.19 70 ALA A O 1
ATOM 573 N N . ALA A 1 71 ? -3.386 -13.051 18.093 1.00 82.69 71 ALA A N 1
ATOM 574 C CA . ALA A 1 71 ? -3.807 -11.768 17.529 1.00 82.69 71 ALA A CA 1
ATOM 575 C C . ALA A 1 71 ? -4.630 -11.904 16.232 1.00 82.69 71 ALA A C 1
ATOM 577 O O . ALA A 1 71 ? -5.535 -11.114 15.988 1.00 82.69 71 ALA A O 1
ATOM 578 N N . GLN A 1 72 ? -4.357 -12.914 15.398 1.00 80.62 72 GLN A N 1
ATOM 579 C CA . GLN A 1 72 ? -5.148 -13.176 14.183 1.00 80.62 72 GLN A CA 1
ATOM 580 C C . GLN A 1 72 ? -6.537 -13.771 14.476 1.00 80.62 72 GLN A C 1
ATOM 582 O O . GLN A 1 72 ? -7.431 -13.688 13.635 1.00 80.62 72 GLN A O 1
ATOM 587 N N . CYS A 1 73 ? -6.723 -14.375 15.652 1.00 78.25 73 CYS A N 1
ATOM 588 C CA . CYS A 1 73 ? -7.996 -14.946 16.096 1.00 78.25 73 CYS A CA 1
ATOM 589 C C . CYS A 1 73 ? -8.852 -13.954 16.901 1.00 78.25 73 CYS A C 1
ATOM 591 O O . CYS A 1 73 ? -10.032 -14.229 17.157 1.00 78.25 73 CYS A O 1
ATOM 593 N N . GLU A 1 74 ? -8.269 -12.829 17.320 1.00 82.81 74 GLU A N 1
ATOM 594 C CA . GLU A 1 74 ? -8.963 -11.777 18.055 1.00 82.81 74 GLU A CA 1
ATOM 595 C C . GLU A 1 74 ? -9.979 -11.059 17.149 1.00 82.81 74 GLU A C 1
ATOM 597 O O . GLU A 1 74 ? -9.679 -10.745 15.992 1.00 82.81 74 GLU A O 1
ATOM 602 N N . PRO A 1 75 ? -11.206 -10.805 17.638 1.00 84.69 75 PRO A N 1
ATOM 603 C CA . PRO A 1 75 ? -12.183 -10.037 16.884 1.00 84.69 75 PRO A CA 1
ATOM 604 C C . PRO A 1 75 ? -11.741 -8.573 16.770 1.00 84.69 75 PRO A C 1
ATOM 606 O O . PRO A 1 75 ? -11.179 -7.996 17.701 1.00 84.69 75 PRO A O 1
ATOM 609 N N . TRP A 1 76 ? -12.040 -7.947 15.638 1.00 86.25 76 TRP A N 1
ATOM 610 C CA . TRP A 1 76 ? -11.846 -6.517 15.443 1.00 86.25 76 TRP A CA 1
ATOM 611 C C . TRP A 1 76 ? -13.024 -5.762 16.040 1.00 86.25 76 TRP A C 1
ATOM 613 O O . TRP A 1 76 ? -14.169 -6.021 15.680 1.00 86.25 76 TRP A O 1
ATOM 623 N N . LEU A 1 77 ? -12.737 -4.812 16.927 1.00 87.44 77 LEU A N 1
ATOM 624 C CA . LEU A 1 77 ? -13.700 -3.824 17.396 1.00 87.44 77 LEU A CA 1
ATOM 625 C C . LEU A 1 77 ? -13.279 -2.463 16.850 1.00 87.44 77 LEU A C 1
ATOM 627 O O . LEU A 1 77 ? -12.269 -1.904 17.276 1.00 87.44 77 LEU A O 1
ATOM 631 N N . LEU A 1 78 ? -14.034 -1.965 15.878 1.00 87.38 78 LEU A N 1
ATOM 632 C CA . LEU A 1 78 ? -13.744 -0.727 15.167 1.00 87.38 78 LEU A CA 1
ATOM 633 C C . LEU A 1 78 ? -14.629 0.389 15.709 1.00 87.38 78 LEU A C 1
ATOM 635 O O . LEU A 1 78 ? -15.847 0.227 15.785 1.00 87.38 78 LEU A O 1
ATOM 639 N N . ALA A 1 79 ? -14.010 1.512 16.066 1.00 88.62 79 ALA A N 1
ATOM 640 C CA . ALA A 1 79 ? -14.698 2.772 16.301 1.00 88.62 79 ALA A CA 1
ATOM 641 C C . ALA A 1 79 ? -14.689 3.572 15.000 1.00 88.62 79 ALA A C 1
ATOM 643 O O . ALA A 1 79 ? -13.629 3.821 14.429 1.00 88.62 79 ALA A O 1
ATOM 644 N N . VAL A 1 80 ? -15.875 3.922 14.519 1.00 88.19 80 VAL A N 1
ATOM 645 C CA . VAL A 1 80 ? -16.080 4.505 13.194 1.00 88.19 80 VAL A CA 1
ATOM 646 C C . VAL A 1 80 ? -16.777 5.849 13.345 1.00 88.19 80 VAL A C 1
ATOM 648 O O . VAL A 1 80 ? -17.662 5.994 14.189 1.00 88.19 80 VAL A O 1
ATOM 651 N N . SER A 1 81 ? -16.382 6.824 12.526 1.00 88.12 81 SER A N 1
ATOM 652 C CA . SER A 1 81 ? -17.028 8.138 12.488 1.00 88.12 81 SER A CA 1
ATOM 653 C C . SER A 1 81 ? -18.537 8.010 12.214 1.00 88.12 81 SER A C 1
ATOM 655 O O . SER A 1 81 ? -18.923 7.211 11.352 1.00 88.12 81 SER A O 1
ATOM 657 N N . PRO A 1 82 ? -19.396 8.813 12.871 1.00 83.06 82 PRO A N 1
ATOM 658 C CA . PRO A 1 82 ? -20.828 8.868 12.581 1.00 83.06 82 PRO A CA 1
ATOM 659 C C . PRO A 1 82 ? -21.142 9.218 11.120 1.00 83.06 82 PRO A C 1
ATOM 661 O O . PRO A 1 82 ? -22.159 8.774 10.599 1.00 83.06 82 PRO A O 1
ATOM 664 N N . ALA A 1 83 ? -20.249 9.929 10.420 1.00 84.31 83 ALA A N 1
ATOM 665 C CA . ALA A 1 83 ? -20.415 10.249 8.997 1.00 84.31 83 ALA A CA 1
ATOM 666 C C . ALA A 1 83 ? -20.478 8.998 8.093 1.00 84.31 83 ALA A C 1
ATOM 668 O O . ALA A 1 83 ? -21.069 9.026 7.017 1.00 84.31 83 ALA A O 1
ATOM 669 N N . LEU A 1 84 ? -19.918 7.874 8.553 1.00 82.69 84 LEU A N 1
ATOM 670 C CA . LEU A 1 84 ? -19.951 6.582 7.863 1.00 82.69 84 LEU A CA 1
ATOM 671 C C . LEU A 1 84 ? -21.131 5.710 8.332 1.00 82.69 84 LEU A C 1
ATOM 673 O O . LEU A 1 84 ? -21.131 4.496 8.131 1.00 82.69 84 LEU A O 1
ATOM 677 N N . ALA A 1 85 ? -22.145 6.293 8.987 1.00 76.31 85 ALA A N 1
ATOM 678 C CA . ALA A 1 85 ? -23.304 5.555 9.493 1.00 76.31 85 ALA A CA 1
ATOM 679 C C . ALA A 1 85 ? -24.106 4.852 8.386 1.00 76.31 85 ALA A C 1
ATOM 681 O O . ALA A 1 85 ? -24.674 3.786 8.623 1.00 76.31 85 ALA A O 1
ATOM 682 N N . GLN A 1 86 ? -24.105 5.422 7.186 1.00 81.56 86 GLN A N 1
ATOM 683 C CA . GLN A 1 86 ? -24.765 4.878 6.003 1.00 81.56 86 GLN A CA 1
ATOM 684 C C . GLN A 1 86 ? -24.085 3.616 5.446 1.00 81.56 86 GLN A C 1
ATOM 686 O O . GLN A 1 86 ? -24.766 2.763 4.881 1.00 81.56 86 GLN A O 1
ATOM 691 N N . LEU A 1 87 ? -22.791 3.411 5.722 1.00 83.12 87 LEU A N 1
ATOM 692 C CA . LEU A 1 87 ? -22.088 2.195 5.315 1.00 83.12 87 LEU A CA 1
ATOM 693 C C . LEU A 1 87 ? -22.514 0.981 6.146 1.00 83.12 87 LEU A C 1
ATOM 695 O O . LEU A 1 87 ? -22.764 1.042 7.369 1.00 83.12 87 LEU A O 1
ATOM 699 N N . ARG A 1 88 ? -22.543 -0.181 5.490 1.00 84.25 88 ARG A N 1
ATOM 700 C CA . ARG A 1 88 ? -22.760 -1.444 6.188 1.00 84.25 88 ARG A CA 1
ATOM 701 C C . ARG A 1 88 ? -21.503 -1.818 6.965 1.00 84.25 88 ARG A C 1
ATOM 703 O O . ARG A 1 88 ? -20.385 -1.433 6.648 1.00 84.25 88 ARG A O 1
ATOM 710 N N . ALA A 1 89 ? -21.698 -2.632 8.001 1.00 81.50 89 ALA A N 1
ATOM 711 C CA . ALA A 1 89 ? -20.584 -3.193 8.764 1.00 81.50 89 ALA A CA 1
ATOM 712 C C . ALA A 1 89 ? -19.578 -3.920 7.855 1.00 81.50 89 ALA A C 1
ATOM 714 O O . ALA A 1 89 ? -18.381 -3.760 8.049 1.00 81.50 89 ALA A O 1
ATOM 715 N N . ASP A 1 90 ? -20.064 -4.674 6.865 1.00 82.75 90 ASP A N 1
ATOM 716 C CA . ASP A 1 90 ? -19.224 -5.427 5.928 1.00 82.75 90 ASP A CA 1
ATOM 717 C C . ASP A 1 90 ? -18.328 -4.499 5.087 1.00 82.75 90 ASP A C 1
ATOM 719 O O . ASP A 1 90 ? -17.135 -4.770 4.957 1.00 82.75 90 ASP A O 1
ATOM 723 N N . ASP A 1 91 ? -18.858 -3.365 4.619 1.00 85.06 91 ASP A N 1
ATOM 724 C CA . ASP A 1 91 ? -18.120 -2.377 3.815 1.00 85.06 91 ASP A CA 1
ATOM 725 C C . ASP A 1 91 ? -17.049 -1.675 4.660 1.00 85.06 91 ASP A C 1
ATOM 727 O O . ASP A 1 91 ? -15.889 -1.570 4.264 1.00 85.06 91 ASP A O 1
ATOM 731 N N . ILE A 1 92 ? -17.394 -1.306 5.899 1.00 87.19 92 ILE A N 1
ATOM 732 C CA . ILE A 1 92 ? -16.442 -0.767 6.883 1.00 87.19 92 ILE A CA 1
ATOM 733 C C . ILE A 1 92 ? -15.298 -1.760 7.132 1.00 87.19 92 ILE A C 1
ATOM 735 O O . ILE A 1 92 ? -14.128 -1.374 7.182 1.00 87.19 92 ILE A O 1
ATOM 739 N N . ILE A 1 93 ? -15.621 -3.047 7.296 1.00 85.81 93 ILE A N 1
ATOM 740 C CA . ILE A 1 93 ? -14.620 -4.100 7.501 1.00 85.81 93 ILE A CA 1
ATOM 741 C C . ILE A 1 93 ? -13.749 -4.253 6.253 1.00 85.81 93 ILE A C 1
ATOM 743 O O . ILE A 1 93 ? -12.538 -4.426 6.394 1.00 85.81 93 ILE A O 1
ATOM 747 N N . LYS A 1 94 ? -14.330 -4.168 5.050 1.00 85.00 94 LYS A N 1
ATOM 748 C CA . LYS A 1 94 ? -13.602 -4.229 3.775 1.00 85.00 94 LYS A CA 1
ATOM 749 C C . LYS A 1 94 ? -12.603 -3.078 3.660 1.00 85.00 94 LYS A C 1
ATOM 751 O O . LYS A 1 94 ? -11.422 -3.347 3.442 1.00 85.00 94 LYS A O 1
ATOM 756 N N . ILE A 1 95 ? -13.025 -1.844 3.936 1.00 86.31 95 ILE A N 1
ATOM 757 C CA . ILE A 1 95 ? -12.139 -0.668 3.981 1.00 86.31 95 ILE A CA 1
ATOM 758 C C . ILE A 1 95 ? -11.023 -0.880 5.013 1.00 86.31 95 ILE A C 1
ATOM 760 O O . ILE A 1 95 ? -9.837 -0.782 4.692 1.00 86.31 95 ILE A O 1
ATOM 764 N N . TYR A 1 96 ? -11.375 -1.255 6.248 1.00 88.06 96 TYR A N 1
ATOM 765 C CA . TYR A 1 96 ? -10.389 -1.453 7.314 1.00 88.06 96 TYR A CA 1
ATOM 766 C C . TYR A 1 96 ? -9.422 -2.615 7.033 1.00 88.06 96 TYR A C 1
ATOM 768 O O . TYR A 1 96 ? -8.266 -2.585 7.463 1.00 88.06 96 TYR A O 1
ATOM 776 N N . SER A 1 97 ? -9.855 -3.633 6.282 1.00 83.25 97 SER A N 1
ATOM 777 C CA . SER A 1 97 ? -9.005 -4.768 5.906 1.00 83.25 97 SER A CA 1
ATOM 778 C C . SER A 1 97 ? -7.791 -4.348 5.064 1.00 83.25 97 SER A C 1
ATOM 780 O O . SER A 1 97 ? -6.745 -4.997 5.148 1.00 83.25 97 SER A O 1
ATOM 782 N N . GLY A 1 98 ? -7.880 -3.212 4.359 1.00 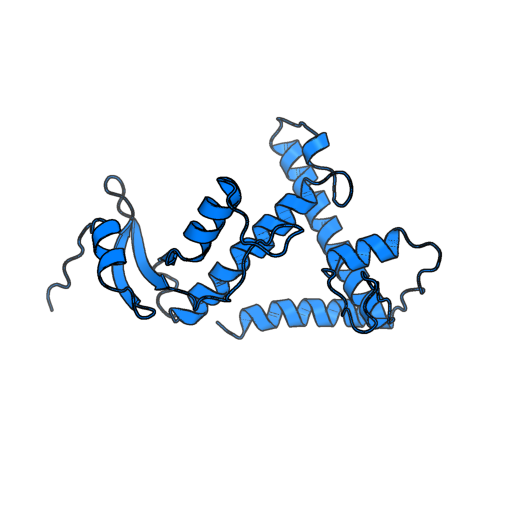81.25 98 GLY A N 1
ATOM 783 C CA . GLY A 1 98 ? -6.778 -2.603 3.609 1.00 81.25 98 GLY A CA 1
ATOM 784 C C . GLY A 1 98 ? -5.621 -2.082 4.475 1.00 81.25 98 GLY A C 1
ATOM 785 O O . GLY A 1 98 ? -4.528 -1.857 3.955 1.00 81.25 98 GLY A O 1
ATOM 786 N N . ARG A 1 99 ? -5.790 -1.962 5.804 1.00 84.12 99 ARG A N 1
ATOM 787 C CA . ARG A 1 99 ? -4.733 -1.517 6.740 1.00 84.12 99 ARG A CA 1
ATOM 788 C C . ARG A 1 99 ? -3.412 -2.265 6.548 1.00 84.12 99 ARG A C 1
ATOM 790 O O . ARG A 1 99 ? -2.348 -1.655 6.587 1.00 84.12 99 ARG A O 1
ATOM 797 N N . MET A 1 100 ? -3.476 -3.583 6.349 1.00 81.00 100 MET A N 1
ATOM 798 C CA . MET A 1 100 ? -2.274 -4.409 6.210 1.00 81.00 100 MET A CA 1
ATOM 799 C C . MET A 1 100 ? -1.466 -4.034 4.962 1.00 81.00 100 MET A C 1
ATOM 801 O O . MET A 1 100 ? -0.239 -4.028 5.014 1.00 81.00 100 MET A O 1
ATOM 805 N N . GLN A 1 101 ? -2.141 -3.687 3.862 1.00 80.31 101 GLN A N 1
ATOM 806 C CA . GLN A 1 101 ? -1.482 -3.251 2.633 1.00 80.31 101 GLN A CA 1
ATOM 807 C C . GLN A 1 101 ? -0.748 -1.925 2.856 1.00 80.31 101 GLN A C 1
ATOM 809 O O . GLN A 1 101 ? 0.403 -1.793 2.459 1.00 80.31 101 GLN A O 1
ATOM 814 N N . ILE A 1 102 ? -1.362 -0.984 3.578 1.00 80.44 102 ILE A N 1
ATOM 815 C CA . ILE A 1 102 ? -0.729 0.292 3.943 1.00 80.44 102 ILE A CA 1
ATOM 816 C C . ILE A 1 102 ? 0.530 0.055 4.797 1.00 80.44 102 ILE A C 1
ATOM 818 O O . ILE A 1 102 ? 1.593 0.613 4.519 1.00 80.44 102 ILE A O 1
ATOM 822 N N . GLU A 1 103 ? 0.445 -0.805 5.817 1.00 84.25 103 GLU A N 1
ATOM 823 C CA . GLU A 1 103 ? 1.595 -1.158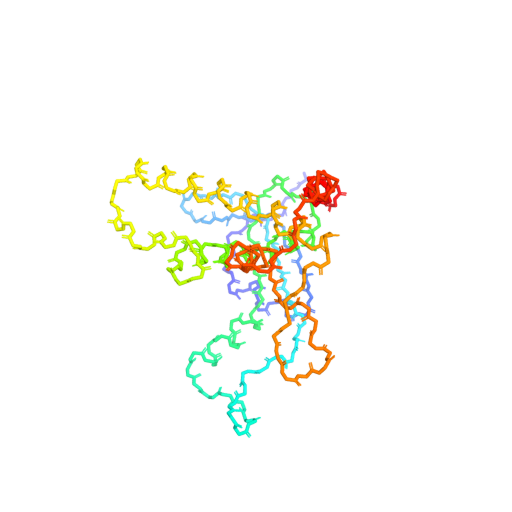 6.662 1.00 84.25 103 GLU A CA 1
ATOM 824 C C . GLU A 1 103 ? 2.726 -1.833 5.869 1.00 84.25 103 GLU A C 1
ATOM 826 O O . GLU A 1 103 ? 3.906 -1.592 6.150 1.00 84.25 103 GLU A O 1
ATOM 831 N N . GLN A 1 104 ? 2.383 -2.667 4.884 1.00 79.69 104 GLN A N 1
ATOM 832 C CA . GLN A 1 104 ? 3.345 -3.281 3.967 1.00 79.69 104 GLN A CA 1
ATOM 833 C C . GLN A 1 104 ? 4.020 -2.225 3.087 1.00 79.69 104 GLN A C 1
ATOM 835 O O . GLN A 1 104 ? 5.247 -2.161 3.091 1.00 79.69 104 GLN A O 1
ATOM 840 N N . THR A 1 105 ? 3.263 -1.317 2.465 1.00 80.69 105 THR A N 1
ATOM 841 C CA . THR A 1 105 ? 3.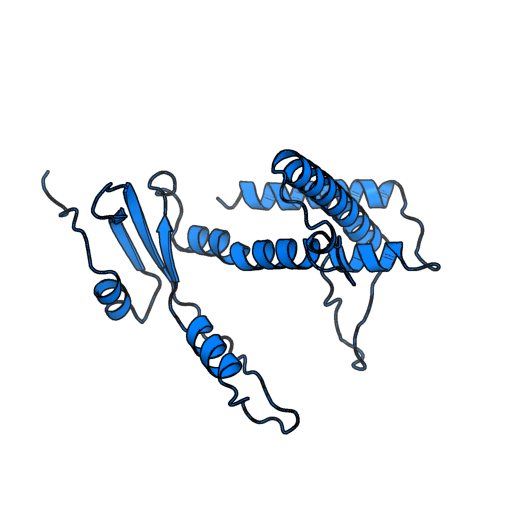823 -0.216 1.663 1.00 80.69 105 THR A CA 1
ATOM 842 C C . THR A 1 105 ? 4.802 0.637 2.474 1.00 80.69 105 THR A C 1
ATOM 844 O O . THR A 1 105 ? 5.907 0.927 2.017 1.00 80.69 105 THR A O 1
ATOM 847 N N . PHE A 1 106 ? 4.467 0.988 3.722 1.00 81.44 106 PHE A N 1
ATOM 848 C CA . PHE A 1 106 ? 5.396 1.720 4.593 1.00 81.44 106 PHE A CA 1
ATOM 849 C C . PHE A 1 106 ? 6.641 0.911 4.972 1.00 81.44 106 PHE A C 1
ATOM 851 O O . PHE A 1 106 ? 7.711 1.488 5.193 1.00 81.44 106 PHE A O 1
ATOM 858 N N . ARG A 1 107 ? 6.518 -0.413 5.103 1.00 82.62 107 ARG A N 1
ATOM 859 C CA . ARG A 1 107 ? 7.660 -1.294 5.372 1.00 82.62 107 ARG A CA 1
ATOM 860 C C . ARG A 1 107 ? 8.596 -1.346 4.174 1.00 82.62 107 ARG A C 1
ATOM 862 O O . ARG A 1 107 ? 9.804 -1.239 4.380 1.00 82.62 107 ARG A O 1
ATOM 869 N N . ASP A 1 108 ? 8.046 -1.456 2.974 1.00 81.38 108 ASP A N 1
ATOM 870 C CA . ASP A 1 108 ? 8.811 -1.497 1.731 1.00 81.38 108 ASP A CA 1
ATOM 871 C C . ASP A 1 108 ? 9.493 -0.153 1.478 1.00 81.38 108 ASP A C 1
ATOM 873 O O . ASP A 1 108 ? 10.697 -0.118 1.249 1.00 81.38 108 ASP A O 1
ATOM 877 N N . LEU A 1 109 ? 8.806 0.970 1.703 1.00 82.75 109 LEU A N 1
ATOM 878 C CA . LEU A 1 109 ? 9.413 2.304 1.637 1.00 82.75 109 LEU A CA 1
ATOM 879 C C . LEU A 1 109 ? 10.650 2.438 2.550 1.00 82.75 109 LEU A C 1
ATOM 881 O O . LEU A 1 109 ? 11.654 3.053 2.189 1.00 82.75 109 LEU A O 1
ATOM 885 N N . LYS A 1 110 ? 10.600 1.831 3.741 1.00 81.25 110 LYS A N 1
ATOM 886 C CA . LYS A 1 110 ? 11.709 1.826 4.710 1.00 81.25 110 LYS A CA 1
ATOM 887 C C . LYS A 1 110 ? 12.789 0.791 4.395 1.00 81.25 110 LYS A C 1
ATOM 889 O O . LYS A 1 110 ? 13.884 0.897 4.952 1.00 81.25 110 LYS A O 1
ATOM 894 N N . ASN A 1 111 ? 12.488 -0.221 3.586 1.00 82.56 111 ASN A N 1
ATOM 895 C CA . ASN A 1 111 ? 13.406 -1.305 3.273 1.00 82.56 111 ASN A CA 1
ATOM 896 C C . ASN A 1 111 ? 14.497 -0.809 2.324 1.00 82.56 111 ASN A C 1
ATOM 898 O O . ASN A 1 111 ? 14.225 -0.128 1.345 1.00 82.56 111 ASN A O 1
ATOM 902 N N . ALA A 1 112 ? 15.741 -1.152 2.628 1.00 80.06 112 ALA A N 1
ATOM 903 C CA . ALA A 1 112 ? 16.897 -0.704 1.868 1.00 80.06 112 ALA A CA 1
ATOM 904 C C . ALA A 1 112 ? 17.272 -1.618 0.711 1.00 80.06 112 ALA A C 1
ATOM 906 O O . ALA A 1 112 ? 17.811 -1.147 -0.277 1.00 80.06 112 ALA A O 1
ATOM 907 N N . LYS A 1 113 ? 17.008 -2.921 0.848 1.00 76.88 113 LYS A N 1
ATOM 908 C CA . LYS A 1 113 ? 17.414 -3.913 -0.155 1.00 76.88 113 LYS A CA 1
ATOM 909 C C . LYS A 1 113 ? 16.431 -4.002 -1.315 1.00 76.88 113 LYS A C 1
ATOM 911 O O . LYS A 1 113 ? 16.841 -4.211 -2.441 1.00 76.88 113 LYS A O 1
ATOM 916 N N . TRP A 1 114 ? 15.143 -3.876 -1.010 1.00 69.19 114 TRP A N 1
ATOM 917 C CA . TRP A 1 114 ? 14.048 -4.169 -1.943 1.00 69.19 114 TRP A CA 1
ATOM 918 C C . TRP A 1 114 ? 13.030 -3.025 -2.025 1.00 69.19 114 TRP A C 1
ATOM 920 O O . TRP A 1 114 ? 11.884 -3.232 -2.411 1.00 69.19 114 TRP A O 1
ATOM 930 N N . GLY A 1 115 ? 13.418 -1.837 -1.567 1.00 78.00 115 GLY A N 1
ATOM 931 C CA . GLY A 1 115 ? 12.535 -0.694 -1.396 1.00 78.00 115 GLY A CA 1
ATOM 932 C C . GLY A 1 115 ? 13.286 0.621 -1.542 1.00 78.00 115 GLY A C 1
ATOM 933 O O . GLY A 1 115 ? 14.328 0.670 -2.183 1.00 78.00 115 GLY A O 1
ATOM 934 N N . MET A 1 116 ? 12.780 1.696 -0.939 1.00 82.25 116 MET A N 1
ATOM 935 C CA . MET A 1 116 ? 13.303 3.055 -1.178 1.00 82.25 116 MET A CA 1
ATOM 936 C C . MET A 1 116 ? 14.295 3.542 -0.117 1.00 82.25 116 MET A C 1
ATOM 938 O O . MET A 1 116 ? 14.586 4.732 -0.031 1.00 82.25 116 MET A O 1
ATOM 942 N N . ALA A 1 117 ? 14.789 2.635 0.728 1.00 85.00 117 ALA A N 1
ATOM 943 C CA . ALA A 1 117 ? 15.826 2.894 1.721 1.00 85.00 117 ALA A CA 1
ATOM 944 C C . ALA A 1 117 ? 15.561 4.090 2.653 1.00 85.00 117 ALA A C 1
ATOM 946 O O . ALA A 1 117 ? 16.507 4.611 3.239 1.00 85.00 117 ALA A O 1
ATOM 947 N N . LEU A 1 118 ? 14.301 4.487 2.889 1.00 85.44 118 LEU A N 1
ATOM 948 C CA . LEU A 1 118 ? 13.982 5.684 3.683 1.00 85.44 118 LEU A CA 1
ATOM 949 C C . LEU A 1 118 ? 14.590 5.638 5.098 1.00 85.44 118 LEU A C 1
ATOM 951 O O . LEU A 1 118 ? 14.946 6.669 5.665 1.00 85.44 118 LEU A O 1
ATOM 955 N N . ARG A 1 119 ? 14.787 4.431 5.650 1.00 82.44 119 ARG A N 1
ATOM 956 C CA . ARG A 1 119 ? 15.481 4.210 6.930 1.00 82.44 119 ARG A CA 1
ATOM 957 C C . ARG A 1 119 ? 16.914 4.771 6.949 1.00 82.44 119 ARG A C 1
ATOM 959 O O . ARG A 1 119 ? 17.374 5.175 8.010 1.00 82.44 119 ARG A O 1
ATOM 966 N N . HIS A 1 120 ? 17.595 4.826 5.805 1.00 86.19 120 HIS A N 1
ATOM 967 C CA . HIS A 1 120 ? 18.959 5.346 5.681 1.00 86.19 120 HIS A CA 1
ATOM 968 C C . HIS A 1 120 ? 19.022 6.872 5.676 1.00 86.19 120 HIS A C 1
ATOM 970 O O . HIS A 1 120 ? 20.085 7.421 5.942 1.00 86.19 120 HIS A O 1
ATOM 976 N N . SER A 1 121 ? 17.904 7.570 5.439 1.00 84.62 121 SER A N 1
ATOM 977 C CA . SER A 1 121 ? 17.921 9.032 5.454 1.00 84.62 121 SER A CA 1
ATOM 978 C C . SER A 1 121 ? 18.229 9.612 6.837 1.00 84.62 121 SER A C 1
ATOM 980 O O . SER A 1 121 ? 18.702 10.745 6.883 1.00 84.62 121 SER A O 1
ATOM 982 N N . GLN A 1 122 ? 17.888 8.900 7.925 1.00 83.31 122 GLN A N 1
ATOM 983 C CA . GLN A 1 122 ? 18.110 9.294 9.331 1.00 83.31 122 GLN A CA 1
ATOM 984 C C . GLN A 1 122 ? 17.766 10.763 9.658 1.00 83.31 122 GLN A C 1
ATOM 986 O O . GLN A 1 122 ? 18.348 11.371 10.551 1.00 83.31 122 GLN A O 1
ATOM 991 N N . THR A 1 123 ? 16.830 11.366 8.922 1.00 86.94 123 THR A N 1
ATOM 992 C CA . THR A 1 123 ? 16.546 12.794 9.054 1.00 86.94 123 THR A CA 1
ATOM 993 C C . THR A 1 123 ? 15.617 13.062 10.232 1.00 86.94 123 THR A C 1
ATOM 995 O O . THR A 1 123 ? 14.634 12.353 10.436 1.00 86.94 123 THR A O 1
ATOM 998 N N . THR A 1 124 ? 15.919 14.112 10.988 1.00 86.56 124 THR A N 1
ATOM 999 C CA . THR A 1 124 ? 15.091 14.627 12.087 1.00 86.56 124 THR A CA 1
ATOM 1000 C C . THR A 1 124 ? 14.276 15.858 11.681 1.00 86.56 124 THR A C 1
ATOM 1002 O O . THR A 1 124 ? 13.397 16.286 12.423 1.00 86.56 124 THR A O 1
ATOM 1005 N N . SER A 1 125 ? 14.530 16.422 10.492 1.00 93.50 125 SER A N 1
ATOM 1006 C CA . SER A 1 125 ? 13.797 17.579 9.970 1.00 93.50 125 SER A CA 1
ATOM 1007 C C . SER A 1 125 ? 12.475 17.145 9.342 1.00 93.50 125 SER A C 1
ATOM 1009 O O . SER A 1 125 ? 12.455 16.348 8.400 1.00 93.50 125 SER A O 1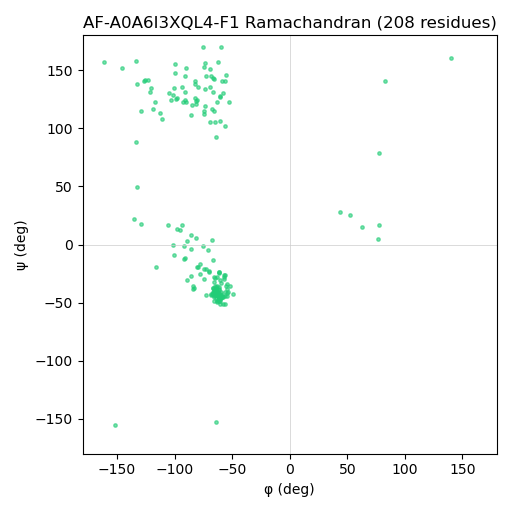
ATOM 1011 N N . LEU A 1 126 ? 11.370 17.720 9.827 1.00 92.12 126 LEU A N 1
ATOM 1012 C CA . LEU A 1 126 ? 10.024 17.455 9.310 1.00 92.12 126 LEU A CA 1
ATOM 1013 C C . LEU A 1 126 ? 9.895 17.811 7.826 1.00 92.12 126 LEU A C 1
ATOM 1015 O O . LEU A 1 126 ? 9.319 17.037 7.067 1.00 92.12 126 LEU A O 1
ATOM 1019 N N . LEU A 1 127 ? 10.477 18.936 7.397 1.00 94.81 127 LEU A N 1
ATOM 1020 C CA . LEU A 1 127 ? 10.412 19.378 6.002 1.00 94.81 127 LEU A CA 1
ATOM 1021 C C . LEU A 1 127 ? 11.144 18.402 5.074 1.00 94.81 127 LEU A C 1
ATOM 1023 O O . LEU A 1 127 ? 10.625 18.017 4.027 1.00 94.81 127 LEU A O 1
ATOM 1027 N N . ARG A 1 128 ? 12.332 17.943 5.488 1.00 92.44 128 ARG A N 1
ATOM 1028 C CA . ARG A 1 128 ? 13.104 16.960 4.720 1.00 92.44 128 ARG A CA 1
ATOM 1029 C C . ARG A 1 128 ? 12.398 15.608 4.674 1.00 92.44 128 ARG A C 1
ATOM 1031 O O . ARG A 1 128 ? 12.361 14.985 3.617 1.00 92.44 128 ARG A O 1
ATOM 1038 N N . LEU A 1 129 ? 11.813 15.166 5.787 1.00 90.62 129 LEU A N 1
ATOM 1039 C CA . LEU A 1 129 ? 11.020 13.940 5.817 1.00 90.62 129 LEU A CA 1
ATOM 1040 C C . LEU A 1 129 ? 9.805 14.040 4.885 1.00 90.62 129 LEU A C 1
ATOM 1042 O O . LEU A 1 129 ? 9.562 13.112 4.120 1.00 90.62 129 LEU A O 1
ATOM 1046 N N . ALA A 1 130 ? 9.083 15.163 4.904 1.00 92.44 130 ALA A N 1
ATOM 1047 C CA . ALA A 1 130 ? 7.945 15.399 4.018 1.00 92.44 130 ALA A CA 1
ATOM 1048 C C . ALA A 1 130 ? 8.354 15.346 2.537 1.00 92.44 130 ALA A C 1
ATOM 1050 O O . ALA A 1 130 ? 7.706 14.658 1.751 1.00 92.44 130 ALA A O 1
ATOM 1051 N N . ALA A 1 131 ? 9.470 15.986 2.170 1.00 93.06 131 ALA A N 1
ATOM 1052 C CA . ALA A 1 131 ? 10.003 15.931 0.809 1.00 93.06 131 ALA A CA 1
ATOM 1053 C C . ALA A 1 131 ? 10.370 14.497 0.383 1.00 93.06 131 ALA A C 1
ATOM 1055 O O . ALA A 1 131 ? 10.021 14.067 -0.714 1.00 93.06 131 ALA A O 1
ATOM 1056 N N . LEU A 1 132 ? 11.015 13.718 1.257 1.00 91.00 132 LEU A N 1
ATOM 1057 C CA . LEU A 1 132 ? 11.364 12.322 0.966 1.00 91.00 132 LEU A CA 1
ATOM 1058 C C . LEU A 1 132 ? 10.137 11.417 0.845 1.00 91.00 132 LEU A C 1
ATOM 1060 O O . LEU A 1 132 ? 10.113 10.530 -0.007 1.00 91.00 132 LEU A O 1
ATOM 1064 N N . LEU A 1 133 ? 9.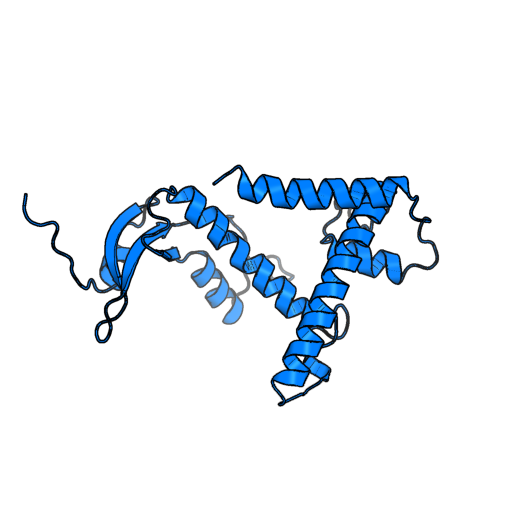113 11.639 1.672 1.00 90.19 133 LEU A N 1
ATOM 1065 C CA . 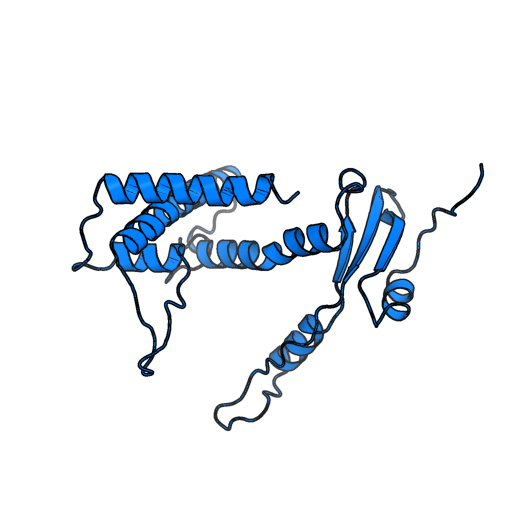LEU A 1 133 ? 7.843 10.924 1.564 1.00 90.19 133 LEU A CA 1
ATOM 1066 C C . LEU A 1 133 ? 7.123 11.263 0.254 1.00 90.19 133 LEU A C 1
ATOM 1068 O O . LEU A 1 133 ? 6.583 10.357 -0.375 1.00 90.19 133 LEU A O 1
ATOM 1072 N N . LEU A 1 134 ? 7.163 12.525 -0.185 1.00 92.19 134 LEU A N 1
ATOM 1073 C CA . LEU A 1 134 ? 6.610 12.943 -1.474 1.00 92.19 134 LEU A CA 1
ATOM 1074 C C . LEU A 1 134 ? 7.343 12.274 -2.643 1.00 92.19 134 LEU A C 1
ATOM 1076 O O . LEU A 1 134 ? 6.700 11.686 -3.509 1.00 92.19 134 LEU A O 1
ATOM 1080 N N . ILE A 1 135 ? 8.679 12.304 -2.640 1.00 91.25 135 ILE A N 1
ATOM 1081 C CA . ILE A 1 135 ? 9.493 11.618 -3.653 1.00 91.25 135 ILE A CA 1
ATOM 1082 C C . ILE A 1 135 ? 9.170 10.120 -3.658 1.00 91.25 135 ILE A C 1
ATOM 1084 O O . ILE A 1 135 ? 8.935 9.543 -4.718 1.00 91.25 135 ILE A O 1
ATOM 1088 N N . GLY A 1 136 ? 9.086 9.495 -2.481 1.00 89.25 136 GLY A N 1
ATOM 1089 C CA . GLY A 1 136 ? 8.725 8.086 -2.354 1.00 89.25 136 GLY A CA 1
ATOM 1090 C C . GLY A 1 136 ? 7.324 7.770 -2.884 1.00 89.25 136 GLY A C 1
ATOM 1091 O O . GLY A 1 136 ? 7.130 6.753 -3.551 1.00 89.25 136 GLY A O 1
ATOM 1092 N N . ALA A 1 137 ? 6.349 8.650 -2.651 1.00 89.31 137 ALA A N 1
ATOM 1093 C CA . ALA A 1 137 ? 5.000 8.507 -3.190 1.00 89.31 137 ALA A CA 1
ATOM 1094 C C . ALA A 1 137 ? 4.990 8.590 -4.725 1.00 89.31 137 ALA A C 1
ATOM 1096 O O . ALA A 1 137 ? 4.407 7.721 -5.375 1.00 89.31 137 ALA A O 1
ATOM 1097 N N . LEU A 1 138 ? 5.691 9.570 -5.307 1.00 91.56 138 LEU A N 1
ATOM 1098 C CA . LEU A 1 138 ? 5.816 9.727 -6.761 1.00 91.56 138 LEU A CA 1
ATOM 1099 C C . LEU A 1 138 ? 6.527 8.532 -7.410 1.00 91.56 138 LEU A C 1
ATOM 1101 O O . LEU A 1 138 ? 6.062 8.016 -8.425 1.00 91.56 138 LEU A O 1
ATOM 1105 N N . LEU A 1 139 ? 7.607 8.042 -6.797 1.00 89.81 139 LEU A N 1
ATOM 1106 C CA . LEU A 1 139 ? 8.302 6.835 -7.248 1.00 89.81 139 LEU A CA 1
ATOM 1107 C C . LEU A 1 139 ? 7.397 5.603 -7.174 1.00 89.81 139 LEU A C 1
ATOM 1109 O O . LEU A 1 139 ? 7.374 4.806 -8.106 1.00 89.81 139 LEU A O 1
ATOM 1113 N N . THR A 1 140 ? 6.626 5.452 -6.094 1.00 87.69 140 THR A N 1
ATOM 1114 C CA . THR A 1 140 ? 5.701 4.318 -5.934 1.00 87.69 140 THR A CA 1
ATOM 1115 C C . THR A 1 140 ? 4.627 4.349 -7.015 1.00 87.69 140 THR A C 1
ATOM 1117 O O . THR A 1 140 ? 4.319 3.311 -7.598 1.00 87.69 140 THR A O 1
ATOM 1120 N N . TYR A 1 141 ? 4.096 5.536 -7.313 1.00 89.00 141 TYR A N 1
ATOM 1121 C CA . TYR A 1 141 ? 3.133 5.745 -8.388 1.00 89.00 141 TYR A CA 1
ATOM 1122 C C . TYR A 1 141 ? 3.723 5.394 -9.763 1.00 89.00 141 TYR A C 1
ATOM 1124 O O . TYR A 1 141 ? 3.123 4.624 -10.514 1.00 89.00 141 TYR A O 1
ATOM 1132 N N . ALA A 1 142 ? 4.930 5.879 -10.067 1.00 91.06 142 ALA A N 1
ATOM 1133 C CA . ALA A 1 142 ? 5.624 5.555 -11.312 1.00 91.06 142 ALA A CA 1
ATOM 1134 C C . ALA A 1 142 ? 5.900 4.047 -11.446 1.00 91.06 142 ALA A C 1
ATOM 1136 O O . ALA A 1 142 ? 5.627 3.459 -12.491 1.00 91.06 142 ALA A O 1
ATOM 1137 N N . LEU A 1 143 ? 6.371 3.397 -10.377 1.00 89.94 143 LEU A N 1
ATOM 1138 C CA . LEU A 1 143 ? 6.600 1.951 -10.346 1.00 89.94 143 LEU A CA 1
ATOM 1139 C C . LEU A 1 143 ? 5.299 1.164 -10.520 1.00 89.94 143 LEU A C 1
ATOM 1141 O O . LEU A 1 143 ? 5.297 0.146 -11.199 1.00 89.94 143 LEU A O 1
ATOM 1145 N N . TRP A 1 144 ? 4.175 1.635 -9.983 1.00 90.06 144 TRP A N 1
ATOM 1146 C CA . TRP A 1 144 ? 2.876 1.012 -10.237 1.00 90.06 144 TRP A CA 1
ATOM 1147 C C . TRP A 1 144 ? 2.493 1.035 -11.718 1.00 90.06 144 TRP A C 1
ATOM 1149 O O . TRP A 1 144 ? 2.102 -0.001 -12.257 1.00 90.06 144 TRP A O 1
ATOM 1159 N N . LEU A 1 145 ? 2.665 2.176 -12.392 1.00 92.00 145 LEU A N 1
ATOM 1160 C CA . LEU A 1 145 ? 2.423 2.282 -13.833 1.00 92.00 145 LEU A CA 1
ATOM 1161 C C . LEU A 1 145 ? 3.350 1.359 -14.632 1.00 92.00 145 LEU A C 1
ATOM 1163 O O . LEU A 1 145 ? 2.887 0.656 -15.528 1.00 92.00 145 LEU A O 1
ATOM 1167 N N . ILE A 1 146 ? 4.637 1.312 -14.275 1.00 91.88 146 ILE A N 1
ATOM 1168 C CA . ILE A 1 146 ? 5.616 0.414 -14.904 1.00 91.88 146 ILE A CA 1
ATOM 1169 C C . ILE A 1 146 ? 5.219 -1.048 -14.691 1.00 91.88 146 ILE A C 1
ATOM 1171 O O . ILE A 1 146 ? 5.218 -1.815 -15.646 1.00 91.88 146 ILE A O 1
ATOM 1175 N N . GLY A 1 147 ? 4.846 -1.443 -13.473 1.00 91.12 147 GLY A N 1
ATOM 1176 C CA . GLY A 1 147 ? 4.479 -2.822 -13.148 1.00 91.12 147 GLY A CA 1
ATOM 1177 C C . GLY A 1 147 ? 3.213 -3.289 -13.862 1.00 91.12 147 GLY A C 1
ATOM 1178 O O . GLY A 1 147 ? 3.171 -4.414 -14.359 1.00 91.12 147 GLY A O 1
ATOM 1179 N N . LEU A 1 148 ? 2.198 -2.425 -13.962 1.00 91.62 148 LEU A N 1
ATOM 1180 C CA . LEU A 1 148 ? 0.985 -2.704 -14.736 1.00 91.62 148 LEU A CA 1
ATOM 1181 C C . LEU A 1 148 ? 1.288 -2.807 -16.236 1.00 91.62 148 LEU A C 1
ATOM 1183 O O . LEU A 1 148 ? 0.837 -3.745 -16.891 1.00 91.62 148 LEU A O 1
ATOM 1187 N N . ALA A 1 149 ? 2.107 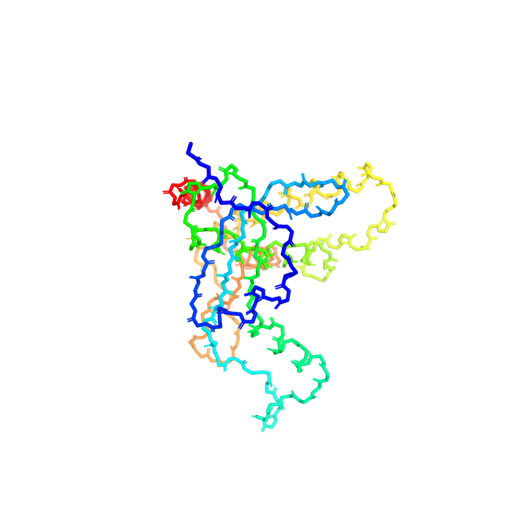-1.900 -16.774 1.00 92.25 149 ALA A N 1
ATOM 1188 C CA . ALA A 1 149 ? 2.505 -1.939 -18.179 1.00 92.25 149 ALA A CA 1
ATOM 1189 C C . ALA A 1 149 ? 3.360 -3.177 -18.495 1.00 92.25 149 ALA A C 1
ATOM 1191 O O . ALA A 1 149 ? 3.165 -3.815 -19.527 1.00 92.25 149 ALA A O 1
ATOM 1192 N N . ALA A 1 150 ? 4.274 -3.549 -17.596 1.00 91.00 150 ALA A N 1
ATOM 1193 C CA . ALA A 1 150 ? 5.101 -4.744 -17.713 1.00 91.00 150 ALA A CA 1
ATOM 1194 C C . ALA A 1 150 ? 4.236 -6.010 -17.711 1.00 91.00 150 ALA A C 1
ATOM 1196 O O . ALA A 1 150 ? 4.406 -6.866 -18.576 1.00 91.00 150 ALA A O 1
ATOM 1197 N N . ARG A 1 151 ? 3.246 -6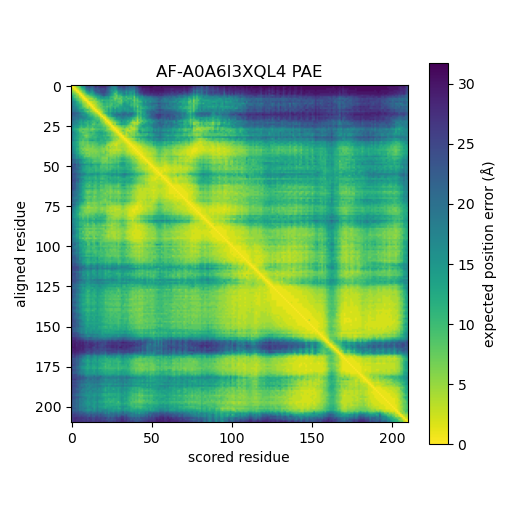.092 -16.813 1.00 89.31 151 ARG A N 1
ATOM 1198 C CA . ARG A 1 151 ? 2.268 -7.187 -16.800 1.00 89.31 151 ARG A CA 1
ATOM 1199 C C . ARG A 1 151 ? 1.472 -7.255 -18.103 1.00 89.31 151 ARG A C 1
ATOM 1201 O O . ARG A 1 151 ? 1.318 -8.335 -18.658 1.00 89.31 151 ARG A O 1
ATOM 1208 N N . ALA A 1 152 ? 1.004 -6.116 -18.613 1.00 87.56 152 ALA A N 1
ATOM 1209 C CA . ALA A 1 152 ? 0.291 -6.056 -19.889 1.00 87.56 152 ALA A CA 1
ATOM 1210 C C . ALA A 1 152 ? 1.170 -6.486 -21.078 1.00 87.56 152 ALA A C 1
ATOM 1212 O O . ALA A 1 152 ? 0.665 -7.017 -22.063 1.00 87.56 152 ALA A O 1
ATOM 1213 N N . ALA A 1 153 ? 2.488 -6.300 -20.971 1.00 86.88 153 ALA A N 1
ATOM 1214 C CA . ALA A 1 153 ? 3.476 -6.796 -21.926 1.00 86.88 153 ALA A CA 1
ATOM 1215 C C . ALA A 1 153 ? 3.859 -8.278 -21.712 1.00 86.88 153 ALA A C 1
ATOM 1217 O O . ALA A 1 153 ? 4.763 -8.769 -22.385 1.00 86.88 153 ALA A O 1
ATOM 1218 N N . GLY A 1 154 ? 3.203 -8.987 -20.785 1.00 86.69 154 GLY A N 1
ATOM 1219 C CA . GLY A 1 154 ? 3.469 -10.396 -20.482 1.00 86.69 154 GLY A CA 1
ATOM 1220 C C . GLY A 1 154 ? 4.714 -10.638 -19.626 1.00 86.69 154 GLY A C 1
ATOM 1221 O O . GLY A 1 154 ? 5.217 -11.758 -19.588 1.00 86.69 154 GLY A O 1
ATOM 1222 N N . TYR A 1 155 ? 5.246 -9.610 -18.956 1.00 87.75 155 TYR A N 1
ATOM 1223 C CA . TYR A 1 155 ? 6.370 -9.781 -18.041 1.00 87.75 155 TYR A CA 1
ATOM 1224 C C . TYR A 1 155 ? 5.901 -10.445 -16.745 1.00 87.75 155 TYR A C 1
ATOM 1226 O O . TYR A 1 155 ? 5.177 -9.843 -15.947 1.00 87.75 155 TYR A O 1
ATOM 1234 N N . GLU A 1 156 ? 6.350 -11.676 -16.524 1.00 83.88 156 GLU A N 1
ATOM 1235 C CA . GLU A 1 156 ? 6.069 -12.448 -15.320 1.00 83.88 156 GLU A CA 1
ATOM 1236 C C . GLU A 1 156 ? 7.366 -12.939 -14.680 1.00 83.88 156 GLU A C 1
ATOM 1238 O O . GLU A 1 156 ? 8.315 -13.337 -15.352 1.00 83.88 156 GLU A O 1
ATOM 1243 N N . VAL A 1 157 ? 7.396 -12.921 -13.349 1.00 80.44 157 VAL A N 1
ATOM 1244 C CA . VAL A 1 157 ? 8.505 -13.456 -12.561 1.00 80.44 157 VAL A CA 1
ATOM 1245 C C . VAL A 1 157 ? 7.960 -14.586 -11.703 1.00 80.44 157 VAL A C 1
ATOM 1247 O O . VAL A 1 157 ? 7.106 -14.377 -10.834 1.00 80.44 157 VAL A O 1
ATOM 1250 N N . HIS A 1 158 ? 8.466 -15.791 -11.948 1.00 75.50 158 HIS A N 1
ATOM 1251 C CA . HIS A 1 158 ? 8.077 -16.988 -11.216 1.00 75.50 158 HIS A CA 1
ATOM 1252 C C . HIS A 1 158 ? 9.088 -17.282 -10.110 1.00 75.50 158 HIS A C 1
ATOM 1254 O O . HIS A 1 158 ? 10.286 -17.411 -10.355 1.00 75.50 158 HIS A O 1
ATOM 1260 N N . TYR A 1 159 ? 8.586 -17.425 -8.884 1.00 64.88 159 TYR A N 1
ATOM 1261 C CA . TYR A 1 159 ? 9.379 -17.838 -7.732 1.00 64.88 159 TYR A CA 1
ATOM 1262 C C . TYR A 1 159 ? 8.934 -19.222 -7.263 1.00 64.88 159 TYR A C 1
ATOM 1264 O O . TYR A 1 159 ? 7.829 -19.380 -6.745 1.00 64.88 159 TYR A O 1
ATOM 1272 N N . GLY A 1 160 ? 9.810 -20.218 -7.411 1.00 59.62 160 GLY A N 1
ATOM 1273 C CA . GLY A 1 160 ? 9.616 -21.569 -6.881 1.00 59.62 160 GLY A CA 1
ATOM 1274 C C . GLY A 1 160 ? 10.071 -22.675 -7.833 1.00 59.62 160 GLY A C 1
ATOM 1275 O O . GLY A 1 160 ? 10.196 -22.470 -9.032 1.00 59.62 160 GLY A O 1
ATOM 1276 N N . SER A 1 161 ? 10.298 -23.867 -7.281 1.00 53.22 161 SER A N 1
ATOM 1277 C CA . SER A 1 161 ? 10.602 -25.103 -8.019 1.00 53.22 161 SER A CA 1
ATOM 1278 C C . SER A 1 161 ? 9.350 -25.855 -8.492 1.00 53.22 161 SER A C 1
ATOM 1280 O O . SER A 1 161 ? 9.462 -26.871 -9.173 1.00 53.22 161 SER A O 1
ATOM 1282 N N . HIS A 1 162 ? 8.149 -25.385 -8.134 1.00 53.03 162 HIS A N 1
ATOM 1283 C CA . HIS A 1 162 ? 6.899 -26.009 -8.556 1.00 53.03 162 HIS A CA 1
ATOM 1284 C C . HIS A 1 162 ? 6.389 -25.404 -9.874 1.00 53.03 162 HIS A C 1
ATOM 1286 O O . HIS A 1 162 ? 6.217 -24.187 -9.949 1.00 53.03 162 HIS A O 1
ATOM 1292 N N . PRO A 1 163 ? 6.024 -26.234 -10.871 1.00 51.22 163 PRO A N 1
ATOM 1293 C CA . PRO A 1 163 ? 5.664 -25.803 -12.230 1.00 51.22 163 PRO A CA 1
ATOM 1294 C C . PRO A 1 163 ? 4.354 -24.995 -12.343 1.00 51.22 163 PRO A C 1
ATOM 1296 O O . PRO A 1 163 ? 3.926 -24.674 -13.445 1.00 51.22 163 PRO A O 1
ATOM 1299 N N . LYS A 1 164 ? 3.690 -24.674 -11.223 1.00 51.56 164 LYS A N 1
ATOM 1300 C CA . LYS A 1 164 ? 2.422 -23.920 -11.168 1.00 51.56 164 LYS A CA 1
ATOM 1301 C C . LYS A 1 164 ? 2.406 -22.826 -10.092 1.00 51.56 164 LYS A C 1
ATOM 1303 O O . LYS A 1 164 ? 1.336 -22.438 -9.625 1.00 51.56 164 LYS A O 1
ATOM 1308 N N . ALA A 1 165 ? 3.567 -22.350 -9.641 1.00 51.03 165 ALA A N 1
ATOM 1309 C CA . ALA A 1 165 ? 3.604 -21.190 -8.755 1.00 51.03 165 ALA A CA 1
ATOM 1310 C C . ALA A 1 165 ? 3.188 -19.940 -9.557 1.00 51.03 165 ALA A C 1
ATOM 1312 O O . ALA A 1 165 ? 3.938 -19.463 -10.408 1.00 51.03 165 ALA A O 1
ATOM 1313 N N . GLY A 1 166 ? 1.967 -19.446 -9.325 1.00 52.22 166 GLY A N 1
ATOM 1314 C CA . GLY A 1 166 ? 1.481 -18.204 -9.937 1.00 52.22 166 GLY A CA 1
ATOM 1315 C C . GLY A 1 166 ? 2.353 -16.997 -9.570 1.00 52.22 166 GLY A C 1
ATOM 1316 O O . GLY A 1 166 ? 3.204 -17.084 -8.681 1.00 52.22 166 GLY A O 1
ATOM 1317 N N . SER A 1 167 ? 2.139 -15.855 -10.232 1.00 57.41 167 SER A N 1
ATOM 1318 C CA . SER A 1 167 ? 2.870 -14.620 -9.924 1.00 57.41 167 SER A CA 1
ATOM 1319 C C . SER A 1 167 ? 2.544 -14.147 -8.496 1.00 57.41 167 SER A C 1
ATOM 1321 O O . SER A 1 167 ? 1.568 -13.438 -8.255 1.00 57.41 167 SER A O 1
ATOM 1323 N N . CYS A 1 168 ? 3.347 -14.550 -7.514 1.00 59.94 168 CYS A N 1
ATOM 1324 C CA . CYS A 1 168 ? 3.170 -14.162 -6.110 1.00 59.94 168 CYS A CA 1
ATOM 1325 C C . CYS A 1 168 ? 3.606 -12.714 -5.823 1.00 59.94 168 CYS A C 1
ATOM 1327 O O . CYS A 1 168 ? 3.535 -12.266 -4.677 1.00 59.94 168 CYS A O 1
ATOM 1329 N N . LEU A 1 169 ? 4.104 -11.993 -6.831 1.00 72.88 169 LEU A N 1
ATOM 1330 C CA . LEU A 1 169 ? 4.627 -10.646 -6.664 1.00 72.88 169 LEU A CA 1
ATOM 1331 C C . LEU A 1 169 ? 3.524 -9.591 -6.673 1.00 72.88 169 LEU A C 1
ATOM 1333 O O . LEU A 1 169 ? 2.604 -9.613 -7.491 1.00 72.88 169 LEU A O 1
ATOM 1337 N N . SER A 1 170 ? 3.685 -8.599 -5.798 1.00 79.81 170 SER A N 1
ATOM 1338 C CA . SER A 1 170 ? 2.947 -7.344 -5.914 1.00 79.81 170 SER A CA 1
ATOM 1339 C C . SER A 1 170 ? 3.312 -6.621 -7.220 1.00 79.81 170 SER A C 1
ATOM 1341 O O . SER A 1 170 ? 4.403 -6.821 -7.758 1.00 79.81 170 SER A O 1
ATOM 1343 N N . ILE A 1 171 ? 2.430 -5.739 -7.708 1.00 85.81 171 ILE A N 1
ATOM 1344 C CA . ILE A 1 171 ? 2.700 -4.888 -8.886 1.00 85.81 171 ILE A CA 1
ATOM 1345 C C . ILE A 1 171 ? 4.001 -4.095 -8.692 1.00 85.81 171 ILE A C 1
ATOM 1347 O O . ILE A 1 171 ? 4.822 -4.016 -9.599 1.00 85.81 171 ILE A O 1
ATOM 1351 N N . PHE A 1 172 ? 4.213 -3.566 -7.486 1.00 84.75 172 PHE A N 1
ATOM 1352 C CA . PHE A 1 172 ? 5.426 -2.837 -7.126 1.00 84.75 172 PHE A CA 1
ATOM 1353 C C . PHE A 1 172 ? 6.684 -3.708 -7.250 1.00 84.75 172 PHE A C 1
ATOM 1355 O O . PHE A 1 172 ? 7.659 -3.309 -7.878 1.00 84.75 172 PHE A O 1
ATOM 1362 N N . SER A 1 173 ? 6.658 -4.921 -6.689 1.00 82.00 173 SER A N 1
ATOM 1363 C CA . SER A 1 173 ? 7.790 -5.853 -6.767 1.00 82.00 173 SER A CA 1
ATOM 1364 C C . SER A 1 173 ? 8.072 -6.281 -8.208 1.00 82.00 173 SER A C 1
ATOM 1366 O O . SER A 1 173 ? 9.231 -6.382 -8.594 1.00 82.00 173 SER A O 1
ATOM 1368 N N . LEU A 1 174 ? 7.026 -6.496 -9.013 1.00 87.19 174 LEU A N 1
ATOM 1369 C CA . LEU A 1 174 ? 7.162 -6.801 -10.438 1.00 87.19 174 LEU A CA 1
ATOM 1370 C C . LEU A 1 174 ? 7.841 -5.652 -11.195 1.00 87.19 174 LEU A C 1
ATOM 1372 O O . LEU A 1 174 ? 8.725 -5.899 -12.008 1.00 87.19 174 LEU A O 1
ATOM 1376 N N . ALA A 1 175 ? 7.469 -4.406 -10.893 1.00 90.06 175 ALA A N 1
ATOM 1377 C CA . ALA A 1 175 ? 8.092 -3.225 -11.480 1.00 90.06 175 ALA A CA 1
ATOM 1378 C C . ALA A 1 175 ? 9.572 -3.102 -11.111 1.00 90.06 175 ALA A C 1
ATOM 1380 O O . ALA A 1 175 ? 10.390 -2.837 -11.983 1.00 90.06 175 ALA A O 1
ATOM 1381 N N . MET A 1 176 ? 9.921 -3.338 -9.842 1.00 87.44 176 MET A N 1
ATOM 1382 C CA . MET A 1 176 ? 11.319 -3.352 -9.398 1.00 87.44 176 MET A CA 1
ATOM 1383 C C . MET A 1 176 ? 12.131 -4.412 -10.151 1.00 87.44 176 MET A C 1
ATOM 1385 O O . MET A 1 176 ? 13.200 -4.103 -10.664 1.00 87.44 176 MET A O 1
ATOM 1389 N N . HIS A 1 177 ? 11.587 -5.624 -10.317 1.00 87.81 177 HIS A N 1
ATOM 1390 C CA . HIS A 1 177 ? 12.228 -6.647 -11.148 1.00 87.81 177 HIS A CA 1
ATOM 1391 C C . HIS A 1 177 ? 12.401 -6.207 -12.594 1.00 87.81 177 HIS A C 1
ATOM 1393 O O . HIS A 1 177 ? 13.480 -6.374 -13.149 1.00 87.81 177 HIS A O 1
ATOM 1399 N N . TRP A 1 178 ? 11.367 -5.609 -13.183 1.00 90.88 178 TRP A N 1
ATOM 1400 C CA . TRP A 1 178 ? 11.445 -5.102 -14.545 1.00 90.88 178 TRP A CA 1
ATOM 1401 C C . TRP A 1 178 ? 12.518 -4.011 -14.687 1.00 90.88 178 TRP A C 1
ATOM 1403 O O . TRP A 1 178 ? 13.223 -3.997 -15.687 1.00 90.88 178 TRP A O 1
ATOM 1413 N N . VAL A 1 179 ? 12.687 -3.118 -13.704 1.00 89.00 179 VAL A N 1
ATOM 1414 C CA . VAL A 1 179 ? 13.722 -2.062 -13.725 1.00 89.00 179 VAL A CA 1
ATOM 1415 C C . VAL A 1 179 ? 15.134 -2.653 -13.674 1.00 89.00 179 VAL A C 1
ATOM 1417 O O . VAL A 1 179 ? 16.006 -2.206 -14.427 1.00 89.00 179 VAL A O 1
ATOM 1420 N N . ASP A 1 180 ? 15.339 -3.670 -12.838 1.00 87.50 180 ASP A N 1
ATOM 1421 C CA . ASP A 1 180 ? 16.641 -4.316 -12.638 1.00 87.50 180 ASP A CA 1
ATOM 1422 C C . ASP A 1 180 ? 16.994 -5.330 -13.748 1.00 87.50 180 ASP A C 1
ATOM 1424 O O . ASP A 1 180 ? 18.163 -5.673 -13.933 1.00 87.50 180 ASP A O 1
ATOM 1428 N N . ASP A 1 181 ? 16.008 -5.811 -14.511 1.00 87.56 181 ASP A N 1
ATOM 1429 C CA . ASP A 1 181 ? 16.201 -6.810 -15.563 1.00 87.56 181 ASP A CA 1
ATOM 1430 C C . ASP A 1 181 ? 16.716 -6.185 -16.871 1.00 87.56 181 ASP A C 1
ATOM 1432 O O . ASP A 1 181 ? 16.073 -5.339 -17.501 1.00 87.56 181 ASP A O 1
ATOM 1436 N N . TYR A 1 182 ? 17.885 -6.637 -17.325 1.00 81.19 182 TYR A N 1
ATOM 1437 C CA . TYR A 1 182 ? 18.490 -6.215 -18.592 1.00 81.19 182 TYR A CA 1
ATOM 1438 C C . TYR A 1 182 ? 17.803 -6.823 -19.824 1.00 81.19 182 TYR A C 1
ATOM 1440 O O . TYR A 1 182 ? 17.932 -6.281 -20.921 1.00 81.19 182 TYR A O 1
ATOM 1448 N N . ARG A 1 183 ? 17.069 -7.933 -19.666 1.00 84.12 183 ARG A N 1
ATOM 1449 C CA . ARG A 1 183 ? 16.336 -8.625 -20.745 1.00 84.12 183 ARG A CA 1
ATOM 1450 C C . ARG A 1 183 ? 14.869 -8.205 -20.827 1.00 84.12 183 ARG A C 1
ATOM 1452 O O . ARG A 1 183 ? 14.075 -8.849 -21.512 1.00 84.12 183 ARG A O 1
ATOM 1459 N N . ARG A 1 184 ? 14.506 -7.127 -20.133 1.00 85.94 184 ARG A N 1
ATOM 1460 C CA . ARG A 1 184 ? 13.131 -6.646 -20.040 1.00 85.94 184 ARG A CA 1
ATOM 1461 C C . ARG A 1 184 ? 12.520 -6.321 -21.412 1.00 85.94 184 ARG A C 1
ATOM 1463 O O . ARG A 1 184 ? 13.182 -5.709 -22.258 1.00 85.94 184 ARG A O 1
ATOM 1470 N N . PRO A 1 185 ? 11.237 -6.651 -21.632 1.00 83.69 185 PRO A N 1
ATOM 1471 C CA . PRO A 1 185 ? 10.528 -6.227 -22.830 1.00 83.69 185 PRO A CA 1
ATOM 1472 C C . PRO A 1 185 ? 10.356 -4.704 -22.831 1.00 83.69 185 PRO A C 1
ATOM 1474 O O . PRO A 1 185 ? 10.119 -4.091 -21.786 1.00 83.69 185 PRO A O 1
ATOM 1477 N N . ARG A 1 186 ? 10.449 -4.076 -24.011 1.00 86.81 186 ARG A N 1
ATOM 1478 C CA . ARG A 1 186 ? 10.152 -2.644 -24.160 1.00 86.81 186 ARG A CA 1
ATOM 1479 C C . ARG A 1 186 ? 8.665 -2.402 -23.908 1.00 86.81 186 ARG A C 1
ATOM 1481 O O . ARG A 1 186 ? 7.819 -3.066 -24.500 1.00 86.81 186 ARG A O 1
ATOM 1488 N N . LEU A 1 187 ? 8.354 -1.417 -23.071 1.00 87.88 187 LEU A N 1
ATOM 1489 C CA . LEU A 1 187 ? 6.973 -1.008 -22.832 1.00 87.88 187 LEU A CA 1
ATOM 1490 C C . LEU A 1 187 ? 6.464 -0.233 -24.047 1.00 87.88 187 LEU A C 1
ATOM 1492 O O . LEU A 1 187 ? 7.022 0.803 -24.411 1.00 87.88 187 LEU A O 1
ATOM 1496 N N . SER A 1 188 ? 5.410 -0.740 -24.684 1.00 88.62 188 SER A N 1
ATOM 1497 C CA . SER A 1 188 ? 4.751 -0.025 -25.774 1.00 88.62 188 SER A CA 1
ATOM 1498 C C . SER A 1 188 ? 3.908 1.137 -25.222 1.00 88.62 188 SER A C 1
ATOM 1500 O O . SER A 1 188 ? 3.392 1.046 -24.102 1.00 88.62 188 SER A O 1
ATOM 1502 N N . PRO A 1 189 ? 3.689 2.216 -25.998 1.00 88.81 189 PRO A N 1
ATOM 1503 C CA . PRO A 1 189 ? 2.774 3.290 -25.602 1.00 88.81 189 PRO A CA 1
ATOM 1504 C C . PRO A 1 189 ? 1.368 2.774 -25.257 1.00 88.81 189 PRO A C 1
ATOM 1506 O O . PRO A 1 189 ? 0.723 3.272 -24.335 1.00 88.81 189 PRO A O 1
ATOM 1509 N N . SER A 1 190 ? 0.915 1.724 -25.948 1.00 88.81 190 SER A N 1
ATOM 1510 C CA . SER A 1 190 ? -0.359 1.051 -25.686 1.00 88.81 190 SER A CA 1
ATOM 1511 C C . SER A 1 190 ? -0.390 0.372 -24.315 1.00 88.81 190 SER A C 1
ATOM 1513 O O . SER A 1 190 ? -1.391 0.487 -23.612 1.00 88.81 190 SER A O 1
ATOM 1515 N N . ALA A 1 191 ? 0.704 -0.278 -23.903 1.00 87.88 191 ALA A N 1
ATOM 1516 C CA . ALA A 1 191 ? 0.818 -0.896 -22.581 1.00 87.88 191 ALA A CA 1
ATOM 1517 C C . ALA A 1 191 ? 0.795 0.153 -21.458 1.00 87.88 191 ALA A C 1
ATOM 1519 O O . ALA A 1 191 ? 0.149 -0.054 -20.435 1.00 87.88 191 ALA A O 1
ATOM 1520 N N . ILE A 1 192 ? 1.429 1.311 -21.669 1.00 88.12 192 ILE A N 1
ATOM 1521 C CA . ILE A 1 192 ? 1.391 2.434 -20.717 1.00 88.12 192 ILE A CA 1
ATOM 1522 C C . ILE A 1 192 ? -0.023 3.025 -20.629 1.00 88.12 192 ILE A C 1
ATOM 1524 O O . ILE A 1 192 ? -0.525 3.277 -19.534 1.00 88.12 192 ILE A O 1
ATOM 1528 N N . LYS A 1 193 ? -0.699 3.208 -21.771 1.00 90.38 193 LYS A N 1
ATOM 1529 C CA . LYS A 1 193 ? -2.091 3.681 -21.805 1.00 90.38 193 LYS A CA 1
ATOM 1530 C C . LYS A 1 193 ? -3.024 2.712 -21.079 1.00 90.38 193 LYS A C 1
ATOM 1532 O O . LYS A 1 193 ? -3.872 3.149 -20.305 1.00 90.38 193 LYS A O 1
ATOM 1537 N N . TYR A 1 194 ? -2.849 1.413 -21.304 1.00 90.50 194 TYR A N 1
ATOM 1538 C CA . TYR A 1 194 ? -3.595 0.374 -20.603 1.00 90.50 194 TYR A CA 1
ATOM 1539 C C . TYR A 1 194 ? -3.335 0.420 -19.093 1.00 90.50 194 TYR A C 1
ATOM 1541 O O . TYR A 1 194 ? -4.290 0.470 -18.325 1.00 90.50 194 TYR A O 1
ATOM 1549 N N . ALA A 1 195 ? -2.071 0.515 -18.669 1.00 91.06 195 ALA A N 1
ATOM 1550 C CA . ALA A 1 195 ? -1.704 0.642 -17.260 1.00 91.06 195 ALA A CA 1
ATOM 1551 C C . ALA A 1 195 ? -2.374 1.844 -16.581 1.00 91.06 195 ALA A C 1
ATOM 1553 O O . ALA A 1 195 ? -2.849 1.734 -15.453 1.00 91.06 195 ALA A O 1
ATOM 1554 N N . PHE A 1 196 ? -2.457 2.982 -17.276 1.00 91.06 196 PHE A N 1
ATOM 1555 C CA . PHE A 1 196 ? -3.162 4.155 -16.765 1.00 91.06 196 PHE A CA 1
ATOM 1556 C C . PHE A 1 196 ? -4.670 3.905 -16.622 1.00 91.06 196 PHE A C 1
ATOM 1558 O O . PHE A 1 196 ? -5.246 4.220 -15.583 1.00 91.06 196 PHE A O 1
ATOM 1565 N N . ILE A 1 197 ? -5.310 3.300 -17.629 1.00 90.19 197 ILE A N 1
ATOM 1566 C CA . ILE A 1 197 ? -6.742 2.957 -17.581 1.00 90.19 197 ILE A CA 1
ATOM 1567 C C . ILE A 1 197 ? -7.030 1.963 -16.450 1.00 90.19 197 ILE A C 1
ATOM 1569 O O . ILE A 1 197 ? -8.001 2.147 -15.721 1.00 90.19 197 ILE A O 1
ATOM 1573 N N . GLU A 1 198 ? -6.189 0.942 -16.281 1.00 89.31 198 GLU A N 1
ATOM 1574 C CA . GLU A 1 198 ? -6.317 -0.046 -15.208 1.00 89.31 198 GLU A CA 1
ATOM 1575 C C . GLU A 1 198 ? -6.131 0.598 -13.828 1.00 89.31 198 GLU A C 1
ATOM 1577 O O . GLU A 1 198 ? -6.895 0.328 -12.906 1.00 89.31 198 GLU A O 1
ATOM 1582 N N . LEU A 1 199 ? -5.180 1.520 -13.680 1.00 87.31 199 LEU A N 1
ATOM 1583 C CA . LEU A 1 199 ? -5.004 2.251 -12.427 1.00 87.31 199 LEU A CA 1
ATOM 1584 C C . LEU A 1 199 ? -6.231 3.120 -12.103 1.00 87.31 199 LEU A C 1
ATOM 1586 O O . LEU A 1 199 ? -6.707 3.121 -10.967 1.00 87.31 199 LEU A O 1
ATOM 1590 N N . VAL A 1 200 ? -6.787 3.817 -13.099 1.00 87.25 200 VAL A N 1
ATOM 1591 C CA . VAL A 1 200 ? -8.017 4.611 -12.938 1.00 87.25 200 VAL A CA 1
ATOM 1592 C C . VAL A 1 200 ? -9.218 3.718 -12.625 1.00 87.25 200 VAL A C 1
ATOM 1594 O O . VAL A 1 200 ? -10.038 4.084 -11.783 1.00 87.25 200 VAL A O 1
ATOM 1597 N N . SER A 1 201 ? -9.339 2.553 -13.266 1.00 86.75 201 SER A N 1
ATOM 1598 C CA . SER A 1 201 ? -10.434 1.622 -12.987 1.00 86.75 201 SER A CA 1
ATOM 1599 C C . SER A 1 201 ? -10.336 1.073 -11.568 1.00 86.75 201 SER A C 1
ATOM 1601 O O . SER A 1 201 ? -11.347 1.065 -10.872 1.00 86.75 201 SER A O 1
ATOM 1603 N N . MET A 1 202 ? -9.132 0.733 -11.094 1.00 82.25 202 MET A N 1
ATOM 1604 C CA . MET A 1 202 ? -8.905 0.335 -9.706 1.00 82.25 202 MET A CA 1
ATOM 1605 C C . MET A 1 202 ? -9.389 1.428 -8.753 1.00 82.25 202 MET A C 1
ATOM 1607 O O . MET A 1 202 ? -10.206 1.136 -7.887 1.00 82.25 202 MET A O 1
ATOM 1611 N N . VAL A 1 203 ? -8.984 2.687 -8.948 1.00 78.56 203 VAL A N 1
ATOM 1612 C CA . VAL A 1 203 ? -9.443 3.812 -8.108 1.00 78.56 203 VAL A CA 1
ATOM 1613 C C . VAL A 1 203 ? -10.968 3.965 -8.149 1.00 78.56 203 VAL A C 1
ATOM 1615 O O . VAL A 1 203 ? -11.595 4.061 -7.100 1.00 78.56 203 VAL A O 1
ATOM 1618 N N . ARG A 1 204 ? -11.589 3.894 -9.331 1.00 73.38 204 ARG A N 1
ATOM 1619 C CA . ARG A 1 204 ? -13.051 4.011 -9.471 1.00 73.38 204 ARG A CA 1
ATOM 1620 C C . ARG A 1 204 ? -13.807 2.844 -8.841 1.00 73.38 204 ARG A C 1
ATOM 1622 O O . ARG A 1 204 ? -14.843 3.063 -8.229 1.00 73.38 204 ARG A O 1
ATOM 1629 N N . THR A 1 205 ? -13.303 1.613 -8.922 1.00 60.38 205 THR A N 1
ATOM 1630 C CA . THR A 1 205 ? -13.938 0.471 -8.235 1.00 60.38 205 THR A CA 1
ATOM 1631 C C . THR A 1 205 ? -13.967 0.645 -6.716 1.00 60.38 205 THR A C 1
ATOM 1633 O O . THR A 1 205 ? -14.856 0.105 -6.067 1.00 60.38 205 THR A O 1
ATOM 1636 N N . TRP A 1 206 ? -13.067 1.458 -6.150 1.00 54.06 206 TRP A N 1
ATOM 1637 C CA . TRP A 1 206 ? -13.132 1.853 -4.741 1.00 54.06 206 TRP A CA 1
ATOM 1638 C C . TRP A 1 206 ? -14.176 2.941 -4.452 1.00 54.06 206 TRP A C 1
ATOM 1640 O O . TRP A 1 206 ? -14.661 3.006 -3.327 1.00 54.06 206 TRP A O 1
ATOM 1650 N N . GLU A 1 207 ? -14.538 3.768 -5.434 1.00 47.91 207 GLU A N 1
ATOM 1651 C CA . GLU A 1 207 ? -15.544 4.832 -5.288 1.00 47.91 207 GLU A CA 1
ATOM 1652 C C . GLU A 1 207 ? -16.985 4.335 -5.511 1.00 47.91 207 GLU A C 1
ATOM 1654 O O . GLU A 1 207 ? -17.910 4.902 -4.940 1.00 47.91 207 GLU A O 1
ATOM 1659 N N . PHE A 1 208 ? -17.187 3.271 -6.302 1.00 35.50 208 PHE A N 1
ATOM 1660 C CA . PHE A 1 208 ? -18.520 2.782 -6.707 1.00 35.50 208 PHE A CA 1
ATOM 1661 C C . PHE A 1 208 ? -19.037 1.546 -5.942 1.00 35.50 208 PHE A C 1
ATOM 1663 O O . PHE A 1 208 ? -20.151 1.095 -6.196 1.00 35.50 208 PHE A O 1
ATOM 1670 N N . GLU A 1 209 ? -18.268 1.004 -4.993 1.00 36.09 209 GLU A N 1
ATOM 1671 C CA . GLU A 1 209 ? -18.726 -0.047 -4.060 1.00 36.09 209 GLU A CA 1
ATOM 1672 C C . GLU A 1 209 ? -18.981 0.482 -2.629 1.00 36.09 209 GLU A C 1
ATOM 1674 O O . GLU A 1 209 ? -19.029 -0.308 -1.681 1.00 36.09 209 GLU A O 1
ATOM 1679 N N . GLY A 1 210 ? -19.103 1.805 -2.466 1.00 38.81 210 GLY A N 1
ATOM 1680 C CA . GLY A 1 210 ? -19.424 2.489 -1.205 1.00 38.81 210 GLY A CA 1
ATOM 1681 C C . GLY A 1 210 ? -20.898 2.840 -1.065 1.00 38.81 210 GLY A C 1
ATOM 1682 O O . GLY A 1 210 ? -21.500 3.260 -2.075 1.00 38.81 210 GLY A O 1
#

Sequence (210 aa):
MPTERQRLVRLQKLVLKSYRKSARFGLFFHVRSNPVDCRLVLYKSKSKGRHCLTKSGQPARARHSKKNSAAQCEPWLLAVSPALAQLRADDIIKIYSGRMQIEQTFRDLKNAKWGMALRHSQTTSLLRLAALLLIGALLTYALWLIGLAARAAGYEVHYGSHPKAGSCLSIFSLAMHWVDDYRRPRLSPSAIKYAFIELVSMVRTWEFEG

Radius of gyration: 22.45 Å; Cα contacts (8 Å, |Δi|>4): 205; chains: 1; bounding box: 58×50×55 Å